Protein AF-A0A7K3W0P6-F1 (afdb_monomer)

Mean predicted aligned error: 13.26 Å

Foldseek 3Di:
DDDDDVVVVVVVVVQVVLLVVLVVVVQVCLQVVVLVCLCLAAPQFAWEAFDPQLPGIDTGSVRVSVSSNVVSVQFPGKGKDWDDKDWDDDPQKIWIWIWIWMWTQGPVRFIKIWTWIWTFIWGQDPSGIHTRYTYTATDDIGRDPPGPTHHDDDDPPPPCLALVNLVVQLQVCLQVLPLLSNLVQADQQAWEDAPPDGTQGGSVSSSVVSNVVSVQFPGKHKAFPDKDDDGQKIKTWTWIWTAGPNDIDTWTWIKIWGGDSVVSGTRYIYIHTDVVVRCVSCVVVVPDPPPDD

Secondary structure (DSSP, 8-state):
-----HHHHHHHHHHHHHHHHHHHHHHHHHHTT--GGGGGTEEEEEEEE--TTTT-EEESHHHHHHHHHHHHTTEEEEEEEEEEEEEEEETTEEEEEEEEEEEEEETTS-EEEEEEEEEEEEEEETTEEEEEEEEEEEEEEES-TT----B-PPPP---TTSHHHHHHHHHHHHHTT-HHHHHTTEEEEEEEEEETSPPEESHHHHHHHHHHHHTT-SEEEEEEEEEEEETTEEEEEEEEEEEETTEEEEEEEEEEEEE-TTT--EEEEEEEE-HHHHHHHTHHHHT-TTS--

Radius of gyration: 26.21 Å; Cα contacts (8 Å, |Δi|>4): 570; chains: 1; bounding box: 50×63×64 Å

Sequence (293 aa):
MDDVDPAAALAGLRDRAAIADVLAAFCERVDEYDIAGLDTVFTADCATDYGPGRGGPVSGLAAVQARIGRGQAEFRRTHHQLGQSRVRLDGDTAEAATYVTATHEHRDGARSRVHLRYLDRLRRTPAGWRIAARTVAATVVEGMPGTAWVWVPRGEPGPAGSVAAAVRRFLDAVESRDPDAVAACFTVDARYANVPHPPAVGPAAIRSVFARILSRCERVRWDVVSTAADGDRAWLERVDRFWIGGREYAIECNGVYTVDPASGLLAEVRDYVDLATWRERLGDVLDRPDAAP

Solvent-accessible surface area (backbone atoms only — not comparable to full-atom values): 15337 Å² total; per-residue (Å²): 131,82,89,67,56,66,67,61,52,50,52,55,50,51,50,51,50,52,47,51,50,36,57,50,49,46,35,53,28,58,48,72,66,38,49,75,64,44,65,74,28,34,33,70,79,12,36,40,28,37,25,66,76,59,76,29,72,39,64,29,39,70,52,42,36,53,54,50,46,61,58,53,67,58,37,71,44,51,45,60,46,78,58,68,66,51,76,47,80,56,90,60,33,33,42,36,44,30,35,35,44,38,38,35,35,32,73,89,68,51,56,31,41,34,36,32,33,43,41,32,35,32,37,58,48,101,90,42,57,21,37,38,30,36,36,48,32,34,75,47,80,43,71,59,86,90,63,50,58,33,58,57,87,69,81,73,81,58,56,78,45,32,32,69,36,32,51,49,54,36,53,53,18,53,43,70,53,37,30,66,56,36,21,69,36,37,34,79,80,11,38,39,24,60,46,91,50,80,60,32,62,16,30,71,43,41,20,56,53,42,44,65,60,36,73,62,38,85,43,44,46,70,48,74,76,46,79,49,75,58,85,46,29,37,39,35,38,30,42,42,32,37,25,43,93,92,40,83,46,74,44,65,33,41,36,40,39,33,34,37,74,88,80,18,26,30,41,34,39,40,33,46,41,61,64,65,61,48,50,62,75,40,43,85,68,73,72,55,88,88,75,80,132

InterPro domains:
  IPR032710 NTF2-like domain superfamily [SSF54427] (12-142)
  IPR032710 NTF2-like domain superfamily [SSF54427] (163-283)
  IPR037401 SnoaL-like domain [PF12680] (167-268)
  IPR037401 SnoaL-like domain [PF13577] (13-135)

Structure (mmCIF, N/CA/C/O backbone):
data_AF-A0A7K3W0P6-F1
#
_entry.id   AF-A0A7K3W0P6-F1
#
loop_
_atom_site.group_PDB
_atom_site.id
_atom_site.type_symbol
_atom_site.label_atom_id
_atom_site.label_alt_id
_atom_site.label_comp_id
_atom_site.label_asym_id
_atom_site.label_entity_id
_atom_site.label_seq_id
_atom_site.pdbx_PDB_ins_code
_atom_site.Cartn_x
_atom_site.Cartn_y
_atom_site.Cartn_z
_atom_site.occupancy
_atom_site.B_iso_or_equiv
_atom_site.auth_seq_id
_atom_site.auth_comp_id
_atom_site.auth_asym_id
_atom_site.auth_atom_id
_atom_site.pdbx_PDB_model_num
ATOM 1 N N . MET A 1 1 ? -10.004 -24.446 -7.144 1.00 45.03 1 MET 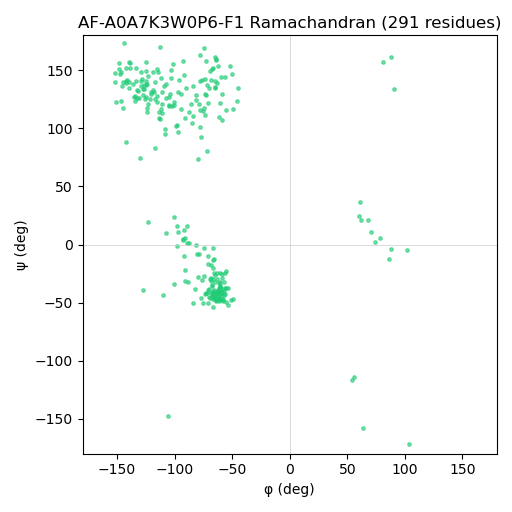A N 1
ATOM 2 C CA . MET A 1 1 ? -11.008 -23.617 -6.448 1.00 45.03 1 MET A CA 1
ATOM 3 C C . MET A 1 1 ? -11.018 -24.173 -5.046 1.00 45.03 1 MET A C 1
ATOM 5 O O . MET A 1 1 ? -11.463 -25.299 -4.884 1.00 45.03 1 MET A O 1
ATOM 9 N N . ASP A 1 2 ? -10.323 -23.502 -4.133 1.00 54.59 2 ASP A N 1
ATOM 10 C CA . ASP A 1 2 ? -9.958 -24.089 -2.844 1.00 54.59 2 ASP A CA 1
ATOM 11 C C . ASP A 1 2 ? -11.201 -24.389 -2.005 1.00 54.59 2 ASP A C 1
ATOM 13 O O . ASP A 1 2 ? -12.137 -23.588 -1.951 1.00 54.59 2 ASP A O 1
ATOM 17 N N . ASP A 1 3 ? -11.200 -25.573 -1.397 1.00 65.12 3 ASP A N 1
ATOM 18 C CA . ASP A 1 3 ? -12.252 -26.104 -0.536 1.00 65.12 3 ASP A CA 1
ATOM 19 C C . ASP A 1 3 ? -12.234 -25.350 0.803 1.00 65.12 3 ASP A C 1
ATOM 21 O O . ASP A 1 3 ? -11.592 -25.751 1.774 1.00 65.12 3 ASP A O 1
ATOM 25 N N . VAL A 1 4 ? -12.838 -24.160 0.824 1.00 77.00 4 VAL A N 1
ATOM 26 C CA . VAL A 1 4 ? -12.991 -23.368 2.048 1.00 77.00 4 VAL A CA 1
ATOM 27 C C . VAL A 1 4 ? -14.150 -23.951 2.848 1.00 77.00 4 VAL A C 1
ATOM 29 O O . VAL A 1 4 ? -15.284 -23.939 2.371 1.00 77.00 4 VAL A O 1
ATOM 32 N N . ASP A 1 5 ? -13.880 -24.390 4.082 1.00 89.50 5 ASP A N 1
ATOM 33 C CA . ASP A 1 5 ? -14.912 -24.822 5.031 1.00 89.50 5 ASP A CA 1
ATOM 34 C C . ASP A 1 5 ? -16.035 -23.761 5.128 1.00 89.50 5 ASP A C 1
ATOM 36 O O . ASP A 1 5 ? -15.782 -22.632 5.575 1.00 89.50 5 ASP A O 1
ATOM 40 N N . PRO A 1 6 ? -17.283 -24.092 4.738 1.00 91.94 6 PRO A N 1
ATOM 41 C CA . PRO A 1 6 ? -18.402 -23.156 4.763 1.00 91.94 6 PRO A CA 1
ATOM 42 C C . PRO A 1 6 ? -18.669 -22.548 6.144 1.00 91.94 6 PRO A C 1
ATOM 44 O O . PRO A 1 6 ? -19.101 -21.394 6.232 1.00 91.94 6 PRO A O 1
ATOM 47 N N . ALA A 1 7 ? -18.411 -23.289 7.227 1.00 90.94 7 ALA A N 1
ATOM 48 C CA . ALA A 1 7 ? -18.599 -22.786 8.584 1.00 90.94 7 ALA A CA 1
ATOM 49 C C . ALA A 1 7 ? -17.560 -21.706 8.918 1.00 90.94 7 ALA A C 1
ATOM 51 O O . ALA A 1 7 ? -17.925 -20.624 9.392 1.00 90.94 7 ALA A O 1
ATOM 52 N N . ALA A 1 8 ? -16.288 -21.957 8.597 1.00 89.44 8 ALA A N 1
ATOM 53 C CA . ALA A 1 8 ? -15.215 -20.976 8.723 1.00 89.44 8 ALA A CA 1
ATOM 54 C C . ALA A 1 8 ? -15.453 -19.741 7.834 1.00 89.44 8 ALA A C 1
ATOM 56 O O . ALA A 1 8 ? -15.265 -18.606 8.282 1.00 89.44 8 ALA A O 1
ATOM 57 N N . ALA A 1 9 ? -15.937 -19.933 6.602 1.00 91.19 9 ALA A N 1
ATOM 58 C CA . ALA A 1 9 ? -16.292 -18.835 5.703 1.00 91.19 9 ALA A CA 1
ATOM 59 C C . ALA A 1 9 ? -17.411 -17.956 6.286 1.00 91.19 9 ALA A C 1
ATOM 61 O O . ALA A 1 9 ? -17.287 -16.728 6.319 1.00 91.19 9 ALA A O 1
ATOM 62 N N . LEU A 1 10 ? -18.484 -18.569 6.798 1.00 95.19 10 LEU A N 1
ATOM 63 C CA . LEU A 1 10 ? -19.597 -17.849 7.416 1.00 95.19 10 LEU A CA 1
ATOM 64 C C . LEU A 1 10 ? -19.166 -17.102 8.684 1.00 95.19 10 LEU A C 1
ATOM 66 O O . LEU A 1 10 ? -19.562 -15.950 8.874 1.00 95.19 10 LEU A O 1
ATOM 70 N N . ALA A 1 11 ? -18.347 -17.724 9.536 1.00 94.25 11 ALA A N 1
ATOM 71 C CA . ALA A 1 11 ? -17.777 -17.068 10.712 1.00 94.25 11 ALA A CA 1
ATOM 72 C C . ALA A 1 11 ? -16.961 -15.830 10.306 1.00 94.25 11 ALA A C 1
ATOM 74 O O . ALA A 1 11 ? -17.205 -14.731 10.806 1.00 94.25 11 ALA A O 1
ATOM 75 N N . GLY A 1 12 ? -16.094 -15.971 9.299 1.00 95.75 12 GLY A N 1
ATOM 76 C CA . GLY A 1 12 ? -15.300 -14.865 8.774 1.00 95.75 12 GLY A CA 1
ATOM 77 C C . GLY A 1 12 ? -16.125 -13.736 8.141 1.00 95.75 12 GLY A C 1
ATOM 78 O O . GLY A 1 12 ? -15.693 -12.582 8.158 1.00 95.75 12 GLY A O 1
ATOM 79 N N . LEU A 1 13 ? -17.301 -14.020 7.573 1.00 97.06 13 LEU A N 1
ATOM 80 C CA . LEU A 1 13 ? -18.219 -12.983 7.083 1.00 97.06 13 LEU A CA 1
ATOM 81 C C . LEU A 1 13 ? -18.922 -12.256 8.235 1.00 97.06 13 LEU A C 1
ATOM 83 O O . LEU A 1 13 ? -18.996 -11.028 8.222 1.00 97.06 13 LEU A O 1
ATOM 87 N N . ARG A 1 14 ? -19.382 -12.995 9.253 1.00 97.88 14 ARG A N 1
ATOM 88 C CA . ARG A 1 14 ? -20.001 -12.422 10.460 1.00 97.88 14 ARG A CA 1
ATOM 89 C C . ARG A 1 14 ? -19.043 -11.499 11.201 1.00 97.88 14 ARG A C 1
ATOM 91 O O . ARG A 1 14 ? -19.443 -10.415 11.610 1.00 97.88 14 ARG A O 1
ATOM 98 N N . ASP A 1 15 ? -17.779 -11.889 11.322 1.00 98.25 15 ASP A N 1
ATOM 99 C CA . ASP A 1 15 ? -16.768 -11.061 11.977 1.00 98.25 15 ASP A CA 1
ATOM 100 C C . ASP A 1 15 ? -16.461 -9.786 11.202 1.00 98.25 15 ASP A C 1
ATOM 102 O O . ASP A 1 15 ? -16.351 -8.719 11.799 1.00 98.25 15 ASP A O 1
ATOM 106 N N . ARG A 1 16 ? -16.390 -9.858 9.868 1.00 98.19 16 ARG A N 1
ATOM 107 C CA . ARG A 1 16 ? -16.235 -8.656 9.039 1.00 98.19 16 ARG A CA 1
ATOM 108 C C . ARG A 1 16 ? -17.423 -7.706 9.177 1.00 98.19 16 ARG A C 1
ATOM 110 O O . ARG A 1 16 ? -17.196 -6.503 9.257 1.00 98.19 16 ARG A O 1
ATOM 117 N N . ALA A 1 17 ? -18.648 -8.230 9.242 1.00 98.25 17 ALA A N 1
ATOM 118 C CA . ALA A 1 17 ? -19.844 -7.424 9.485 1.00 98.25 17 ALA A CA 1
ATOM 119 C C . ALA A 1 17 ? -19.812 -6.772 10.879 1.00 98.25 17 ALA A C 1
ATOM 121 O O . ALA A 1 17 ? -19.944 -5.559 10.986 1.00 98.25 17 ALA A O 1
ATOM 122 N N . ALA A 1 18 ? -19.509 -7.541 11.928 1.00 98.50 18 ALA A N 1
ATOM 123 C CA . ALA A 1 18 ? -19.407 -7.015 13.288 1.00 98.50 18 ALA A CA 1
ATOM 124 C C . ALA A 1 18 ? -18.302 -5.951 13.434 1.00 98.50 18 ALA A C 1
ATOM 126 O O . ALA A 1 18 ? -18.470 -4.969 14.152 1.00 98.50 18 ALA A O 1
ATOM 127 N N . ILE A 1 19 ? -17.168 -6.117 12.745 1.00 98.69 19 ILE A N 1
ATOM 128 C CA . ILE A 1 19 ? -16.110 -5.100 12.697 1.00 98.69 19 ILE A CA 1
ATOM 129 C C . ILE A 1 19 ? -16.598 -3.847 11.961 1.00 98.69 19 ILE A C 1
ATOM 131 O O . ILE A 1 19 ? -16.331 -2.742 12.428 1.00 98.69 19 ILE A O 1
ATOM 135 N N . ALA A 1 20 ? -17.319 -3.991 10.845 1.00 98.31 20 ALA A N 1
ATOM 136 C CA . ALA A 1 20 ? -17.895 -2.850 10.134 1.00 98.31 20 ALA A CA 1
ATOM 137 C C . ALA A 1 20 ? -18.851 -2.046 11.033 1.00 98.31 20 ALA A C 1
ATOM 139 O O . ALA A 1 20 ? -18.754 -0.819 11.065 1.00 98.31 20 ALA A O 1
ATOM 140 N N . ASP A 1 21 ? -19.677 -2.725 11.832 1.00 98.44 21 ASP A N 1
ATOM 141 C CA . ASP A 1 21 ? -20.579 -2.084 12.794 1.00 98.44 21 ASP A CA 1
ATOM 142 C C . ASP A 1 21 ? -19.811 -1.319 13.884 1.00 98.44 21 ASP A C 1
ATOM 144 O O . ASP A 1 21 ? -20.164 -0.188 14.207 1.00 98.44 21 ASP A O 1
ATOM 148 N N . VAL A 1 22 ? -18.710 -1.873 14.412 1.00 98.62 22 VAL A N 1
ATOM 149 C CA . VAL A 1 22 ? -17.841 -1.173 15.385 1.00 98.62 22 VAL A CA 1
ATOM 150 C C . VAL A 1 22 ? -17.244 0.104 14.787 1.00 98.62 22 VAL A C 1
ATOM 152 O O . VAL A 1 22 ? -17.173 1.136 15.457 1.00 98.62 22 VAL A O 1
ATOM 155 N N . LEU A 1 23 ? -16.805 0.048 13.527 1.00 98.50 23 LEU A N 1
ATOM 156 C CA . LEU A 1 23 ? -16.243 1.206 12.832 1.00 98.50 23 LEU A CA 1
ATOM 157 C C . LEU A 1 23 ? -17.307 2.279 12.577 1.00 98.50 23 LEU A C 1
ATOM 159 O O . LEU A 1 23 ? -17.022 3.460 12.768 1.00 98.50 23 LEU A O 1
ATOM 163 N N . ALA A 1 24 ? -18.516 1.877 12.177 1.00 98.31 24 ALA A N 1
ATOM 164 C CA . ALA A 1 24 ? -19.641 2.786 11.979 1.00 98.31 24 ALA A CA 1
ATOM 165 C C . ALA A 1 24 ? -20.077 3.436 13.303 1.00 98.31 24 ALA A C 1
ATOM 167 O O . ALA A 1 24 ? -20.202 4.659 13.368 1.00 98.31 24 ALA A O 1
ATOM 168 N N . ALA A 1 25 ? -20.192 2.644 14.373 1.00 98.44 25 ALA A N 1
ATOM 169 C CA . ALA A 1 25 ? -20.544 3.123 15.707 1.00 98.44 25 ALA A CA 1
ATOM 170 C C . ALA A 1 25 ? -19.526 4.139 16.244 1.00 98.44 25 ALA A C 1
ATOM 172 O O . ALA A 1 25 ? -19.911 5.111 16.883 1.00 98.44 25 ALA A O 1
ATOM 173 N N . PHE A 1 26 ? -18.226 3.979 15.962 1.00 98.56 26 PHE A N 1
ATOM 174 C CA . PHE A 1 26 ? -17.243 5.016 16.298 1.00 98.56 26 PHE A CA 1
ATOM 175 C C . PHE A 1 26 ? -17.618 6.377 15.693 1.00 98.56 26 PHE A C 1
ATOM 177 O O . PHE A 1 26 ? -17.593 7.386 16.396 1.00 98.56 26 PHE A O 1
ATOM 184 N N . CYS A 1 27 ? -17.932 6.404 14.395 1.00 98.19 27 CYS A N 1
ATOM 185 C CA . CYS A 1 27 ? -18.261 7.632 13.675 1.00 98.19 27 CYS A CA 1
ATOM 186 C C . CYS A 1 27 ? -19.540 8.267 14.214 1.00 98.19 27 CYS A C 1
ATOM 188 O O . CYS A 1 27 ? -19.519 9.448 14.540 1.00 98.19 27 CYS A O 1
ATOM 190 N N . GLU A 1 28 ? -20.597 7.472 14.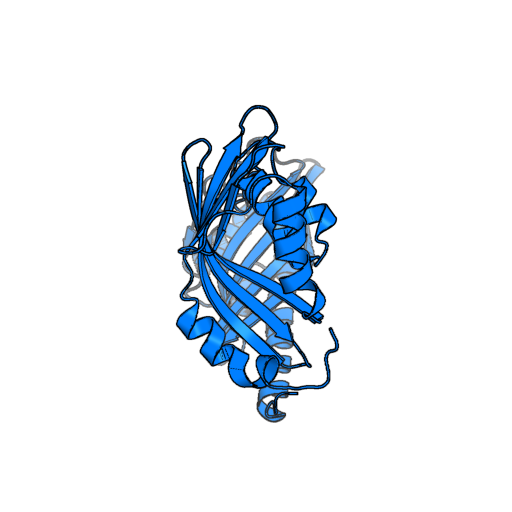390 1.00 98.25 28 GLU A N 1
ATOM 191 C CA . GLU A 1 28 ? -21.867 7.909 14.982 1.00 98.25 28 GLU A CA 1
ATOM 192 C C . GLU A 1 28 ? -21.649 8.562 16.353 1.00 98.25 28 GLU A C 1
ATOM 194 O O . GLU A 1 28 ? -22.020 9.714 16.563 1.00 98.25 28 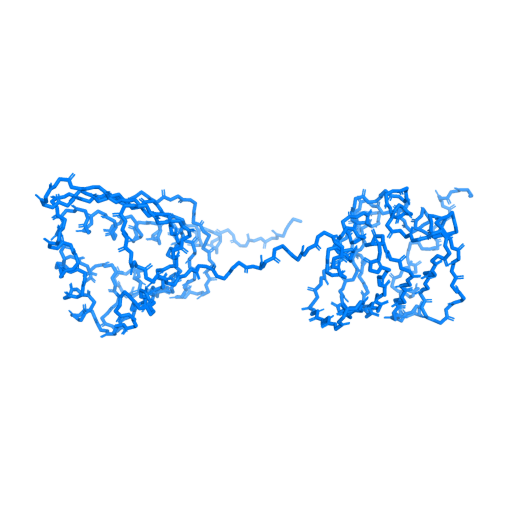GLU A O 1
ATOM 199 N N . ARG A 1 29 ? -20.944 7.880 17.265 1.00 98.31 29 ARG A N 1
ATOM 200 C CA . ARG A 1 29 ? -20.713 8.373 18.633 1.00 98.31 29 ARG A CA 1
ATOM 201 C C . ARG A 1 29 ? -19.904 9.658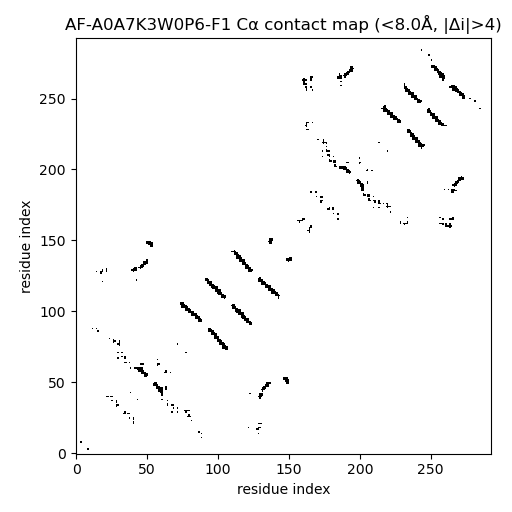 18.668 1.00 98.31 29 ARG A C 1
ATOM 203 O O . ARG A 1 29 ? -20.210 10.566 19.437 1.00 98.31 29 ARG A O 1
ATOM 210 N N . VAL A 1 30 ? -18.867 9.754 17.838 1.00 97.75 30 VAL A N 1
ATOM 211 C CA . VAL A 1 30 ? -18.088 10.988 17.721 1.00 97.75 30 VAL A CA 1
ATOM 212 C C . VAL A 1 30 ? -18.966 12.104 17.158 1.00 97.75 30 VAL A C 1
ATOM 214 O O . VAL A 1 30 ? -18.997 13.184 17.748 1.00 97.75 30 VAL A O 1
ATOM 217 N N . ASP A 1 31 ? -19.718 11.848 16.088 1.00 97.94 31 ASP A N 1
ATOM 218 C CA . ASP A 1 31 ? -20.546 12.855 15.419 1.00 97.94 31 ASP A CA 1
ATOM 219 C C . ASP A 1 31 ? -21.695 13.381 16.291 1.00 97.94 31 ASP A C 1
ATOM 221 O O . ASP A 1 31 ? -22.025 14.568 16.233 1.00 97.94 31 ASP A O 1
ATOM 225 N N . GLU A 1 32 ? -22.235 12.534 17.166 1.00 97.31 32 GLU A N 1
ATOM 226 C CA . GLU A 1 32 ? -23.270 12.875 18.148 1.00 97.31 32 GLU A CA 1
ATOM 227 C C . GLU A 1 32 ? -22.714 13.403 19.480 1.00 97.31 32 GLU A C 1
ATOM 229 O O . GLU A 1 32 ? -23.478 13.748 20.380 1.00 97.31 32 GLU A O 1
ATOM 234 N N . TYR A 1 33 ? -21.386 13.517 19.608 1.00 96.56 33 TYR A N 1
ATOM 235 C CA . TYR A 1 33 ? -20.690 13.941 20.829 1.00 96.56 33 TYR A CA 1
ATOM 236 C C . TYR A 1 33 ? -20.923 13.003 22.031 1.00 96.56 33 TYR A C 1
ATOM 238 O O . TYR A 1 33 ? -20.665 13.381 23.178 1.00 96.56 33 TYR A O 1
ATOM 246 N N . ASP A 1 34 ? -21.321 11.753 21.781 1.00 98.00 34 ASP A N 1
ATOM 247 C CA . ASP A 1 34 ? -21.397 10.695 22.788 1.00 98.00 34 ASP A CA 1
ATOM 248 C C . ASP A 1 34 ? -20.008 10.096 23.053 1.00 98.00 34 ASP A C 1
ATOM 250 O O . ASP A 1 34 ? -19.649 8.988 22.647 1.00 98.00 34 ASP A O 1
ATOM 254 N N . ILE A 1 35 ? -19.188 10.870 23.760 1.00 98.00 35 ILE A N 1
ATOM 255 C CA . ILE A 1 35 ? -17.831 10.455 24.126 1.00 98.00 35 ILE A CA 1
ATOM 256 C C . ILE A 1 35 ? -17.856 9.309 25.146 1.00 98.00 35 ILE A C 1
ATOM 258 O O . ILE A 1 35 ? -16.962 8.459 25.137 1.00 98.00 35 ILE A O 1
ATOM 262 N N . ALA A 1 36 ? -18.872 9.263 26.012 1.00 97.75 36 ALA A N 1
ATOM 263 C CA . ALA A 1 36 ? -19.017 8.216 27.018 1.00 97.75 36 ALA A CA 1
ATOM 264 C C . ALA A 1 36 ? -19.253 6.848 26.362 1.00 97.75 36 ALA A C 1
ATOM 266 O O . ALA A 1 36 ? -18.592 5.883 26.738 1.00 97.75 36 ALA A O 1
ATOM 267 N N . GLY A 1 37 ? -20.079 6.793 25.313 1.00 97.56 37 GLY A N 1
ATOM 268 C CA . GLY A 1 37 ? -20.384 5.570 24.572 1.00 97.56 37 GLY A CA 1
ATOM 269 C C . GLY A 1 37 ? -19.216 4.968 23.782 1.00 97.56 37 GLY A C 1
ATOM 270 O O . GLY A 1 37 ? -19.371 3.899 23.186 1.00 97.56 37 GLY A O 1
ATOM 271 N N . LEU A 1 38 ? -18.038 5.601 23.760 1.00 98.12 38 LEU A N 1
ATOM 272 C CA . LEU A 1 38 ? -16.833 5.030 23.143 1.00 98.12 38 LEU A CA 1
ATOM 273 C C . LEU A 1 38 ? -16.295 3.786 23.877 1.00 98.12 38 LEU A C 1
ATOM 275 O O . LEU A 1 38 ? -15.491 3.051 23.301 1.00 98.12 38 LEU A O 1
ATOM 279 N N . ASP A 1 39 ? -16.756 3.501 25.096 1.00 97.75 39 ASP A N 1
ATOM 280 C CA . ASP A 1 39 ? -16.473 2.249 25.817 1.00 97.75 39 ASP A CA 1
ATOM 281 C C . ASP A 1 39 ? -17.044 0.999 25.113 1.00 97.75 39 ASP A C 1
ATOM 283 O O . ASP A 1 39 ? -16.510 -0.105 25.231 1.00 97.75 39 ASP A O 1
ATOM 287 N N . THR A 1 40 ? -18.088 1.176 24.299 1.00 97.38 40 THR A N 1
ATOM 288 C CA . THR A 1 40 ? -18.655 0.126 23.440 1.00 97.38 40 THR A CA 1
ATOM 289 C C . THR A 1 40 ? -17.878 -0.086 22.140 1.00 97.38 40 THR A C 1
ATOM 291 O O . THR A 1 40 ? -18.139 -1.050 21.424 1.00 97.38 40 THR A O 1
ATOM 294 N N . VAL A 1 41 ? -16.910 0.782 21.834 1.00 98.50 41 VAL A N 1
ATOM 295 C CA . VAL A 1 41 ? -16.140 0.772 20.582 1.00 98.50 41 VAL A CA 1
ATOM 296 C C . VAL A 1 41 ? -14.697 0.349 20.829 1.00 98.50 41 VAL A C 1
ATOM 298 O O . VAL A 1 41 ? -14.151 -0.464 20.082 1.00 98.50 41 VAL A O 1
ATOM 301 N N . PHE A 1 42 ? -14.073 0.866 21.884 1.00 98.75 42 PHE A N 1
ATOM 302 C CA . PHE A 1 42 ? -12.682 0.587 22.225 1.00 98.75 42 PHE A CA 1
ATOM 303 C C . PHE A 1 42 ? -12.555 -0.444 23.347 1.00 98.75 42 PHE A C 1
ATOM 305 O O . PHE A 1 42 ? -13.446 -0.609 24.175 1.00 98.75 42 PHE A O 1
ATOM 312 N N . THR A 1 43 ? -11.419 -1.139 23.405 1.00 98.75 43 THR A N 1
ATOM 313 C CA . THR A 1 43 ? -11.061 -1.908 24.602 1.00 98.75 43 THR A CA 1
ATOM 314 C C . THR A 1 43 ? -10.636 -0.975 25.743 1.00 98.75 43 THR A C 1
ATOM 316 O O . THR A 1 43 ? -10.214 0.156 25.513 1.00 98.75 43 THR A O 1
ATOM 319 N N . ALA A 1 44 ? -10.707 -1.444 26.993 1.00 98.19 44 ALA A N 1
ATOM 320 C CA . ALA A 1 44 ? -10.274 -0.652 28.151 1.00 98.19 44 ALA A CA 1
ATOM 321 C C . ALA A 1 44 ? -8.780 -0.264 28.083 1.00 98.19 44 ALA A C 1
ATOM 323 O O . ALA A 1 44 ? -8.395 0.838 28.478 1.00 98.19 44 ALA A O 1
ATOM 324 N N . ASP A 1 45 ? -7.959 -1.165 27.537 1.00 98.19 45 ASP A N 1
ATOM 325 C CA . ASP A 1 45 ? -6.514 -1.054 27.314 1.00 98.19 45 ASP A CA 1
ATOM 326 C C . ASP A 1 45 ? -6.148 -0.437 25.951 1.00 98.19 45 ASP A C 1
ATOM 328 O O . ASP A 1 45 ? -5.011 -0.582 25.501 1.00 98.19 45 ASP A O 1
ATOM 332 N N . CYS A 1 46 ? -7.090 0.222 25.268 1.00 98.50 46 CYS A N 1
ATOM 333 C CA . CYS A 1 46 ? -6.866 0.680 23.902 1.00 98.50 46 CYS A CA 1
ATOM 334 C C . CYS A 1 46 ? -5.757 1.734 23.785 1.00 98.50 46 CYS A C 1
ATOM 336 O O . CYS A 1 46 ? -5.446 2.455 24.734 1.00 98.50 46 CYS A O 1
ATOM 338 N N . ALA A 1 47 ? -5.198 1.875 22.584 1.00 96.88 47 ALA A N 1
ATOM 339 C CA . ALA A 1 47 ? -4.280 2.958 22.255 1.00 96.88 47 ALA A CA 1
ATOM 340 C C . ALA A 1 47 ? -4.686 3.673 20.963 1.00 96.88 47 ALA A C 1
ATOM 342 O O . ALA A 1 47 ? -5.073 3.044 19.981 1.00 96.88 47 ALA A O 1
ATOM 343 N N . THR A 1 48 ? -4.558 4.993 20.925 1.00 96.00 48 THR A N 1
ATOM 344 C CA . THR A 1 48 ? -4.768 5.786 19.709 1.00 96.00 48 THR A CA 1
ATOM 345 C C . THR A 1 48 ? -3.548 6.633 19.411 1.00 96.00 48 THR A C 1
ATOM 347 O O . THR A 1 48 ? -3.027 7.262 20.324 1.00 96.00 48 THR A O 1
ATOM 350 N N . ASP A 1 49 ? -3.139 6.711 18.151 1.00 91.25 49 ASP A N 1
ATOM 351 C CA . ASP A 1 49 ? -2.063 7.585 17.697 1.00 91.25 49 ASP A CA 1
ATOM 352 C C . ASP A 1 49 ? -2.555 8.507 16.579 1.00 91.25 49 ASP A C 1
ATOM 354 O O . ASP A 1 49 ? -2.971 8.059 15.508 1.00 91.25 49 ASP A O 1
ATOM 358 N N . TYR A 1 50 ? -2.514 9.810 16.848 1.00 84.81 50 TYR A N 1
ATOM 359 C CA . TYR A 1 50 ? -2.853 10.857 15.884 1.00 84.81 50 TYR A CA 1
ATOM 360 C C . TYR A 1 50 ? -1.609 11.458 15.222 1.00 84.81 50 TYR A C 1
ATOM 362 O O . TYR A 1 50 ? -1.743 12.332 14.372 1.00 84.81 50 TYR A O 1
ATOM 370 N N . GLY A 1 51 ? -0.413 11.007 15.601 1.00 74.38 51 GLY A N 1
ATOM 371 C CA . GLY A 1 51 ? 0.863 11.444 15.062 1.00 74.38 51 GLY A CA 1
ATOM 372 C C . GLY A 1 51 ? 1.491 12.666 15.751 1.00 74.38 51 GLY A C 1
ATOM 373 O O . GLY A 1 51 ? 0.788 13.428 16.434 1.00 74.38 51 GLY A O 1
ATOM 374 N N . PRO A 1 52 ? 2.816 12.893 15.580 1.00 63.38 52 PRO A N 1
ATOM 375 C CA . PRO A 1 52 ? 3.476 14.161 15.892 1.00 63.38 52 PRO A CA 1
ATOM 376 C C . PRO A 1 52 ? 2.670 15.349 15.367 1.00 63.38 52 PRO A C 1
ATOM 378 O O . PRO A 1 52 ? 2.185 15.305 14.245 1.00 63.38 52 PRO A O 1
ATOM 381 N N . GLY A 1 53 ? 2.508 16.384 16.198 1.00 66.62 53 GLY A N 1
ATOM 382 C CA . GLY A 1 53 ? 1.750 17.603 15.875 1.00 66.62 53 GLY A CA 1
ATOM 383 C C . GLY A 1 53 ? 0.239 17.538 16.144 1.00 66.62 53 GLY A C 1
ATOM 384 O O . GLY A 1 53 ? -0.409 18.581 16.199 1.00 66.62 53 GLY A O 1
ATOM 385 N N . ARG A 1 54 ? -0.330 16.350 16.405 1.00 75.19 54 ARG A N 1
ATOM 386 C CA . ARG A 1 54 ? -1.752 16.171 16.783 1.00 75.19 54 ARG A CA 1
ATOM 387 C C . ARG A 1 54 ? -1.956 15.456 18.120 1.00 75.19 54 ARG A C 1
ATOM 389 O O . ARG A 1 54 ? -3.054 14.988 18.419 1.00 75.19 54 ARG A O 1
ATOM 396 N N . GLY A 1 55 ? -0.924 15.436 18.958 1.00 74.25 55 GLY A N 1
ATOM 397 C CA . GLY A 1 55 ? -0.966 14.904 20.323 1.00 74.25 55 GLY A CA 1
ATOM 398 C C . GLY A 1 55 ? -0.350 13.515 20.493 1.00 74.25 55 GLY A C 1
ATOM 399 O O . GLY A 1 55 ? -0.231 13.083 21.632 1.00 74.25 55 GLY A O 1
ATOM 400 N N . GLY A 1 56 ? 0.084 12.861 19.405 1.00 81.81 56 GLY A N 1
ATOM 401 C CA . GLY A 1 56 ? 0.814 11.590 19.459 1.00 81.81 56 GLY A CA 1
ATOM 402 C C . GLY A 1 56 ? 0.011 10.416 20.043 1.00 81.81 56 GLY A C 1
ATOM 403 O O . GLY A 1 56 ? -1.227 10.453 20.019 1.00 81.81 56 GLY A O 1
ATOM 404 N N . PRO A 1 57 ? 0.703 9.372 20.541 1.00 88.25 57 PRO A N 1
ATOM 405 C CA . PRO A 1 57 ? 0.071 8.197 21.125 1.00 88.25 57 PRO A CA 1
ATOM 406 C C . PRO A 1 57 ? -0.553 8.492 22.497 1.00 88.25 57 PRO A C 1
ATOM 408 O O . PRO A 1 57 ? 0.046 9.138 23.356 1.00 88.25 57 PRO A O 1
ATOM 411 N N . VAL A 1 58 ? -1.756 7.965 22.712 1.00 94.69 58 VAL A N 1
ATOM 412 C CA . VAL A 1 58 ? -2.534 8.023 23.957 1.00 94.69 58 VAL A CA 1
ATOM 413 C C . VAL A 1 58 ? -3.035 6.618 24.268 1.00 94.69 58 VAL A C 1
ATOM 415 O O . VAL A 1 58 ? -3.596 5.974 23.384 1.00 94.69 58 VAL A O 1
ATOM 418 N N . SER A 1 59 ? -2.875 6.163 25.511 1.00 97.44 59 SER A N 1
ATOM 419 C CA . SER A 1 59 ? -3.258 4.810 25.936 1.00 97.44 59 SER A CA 1
ATOM 420 C C . SER A 1 59 ? -4.243 4.831 27.102 1.00 97.44 59 SER A C 1
ATOM 422 O O . SER A 1 59 ? -4.138 5.666 28.000 1.00 97.44 59 SER A O 1
ATOM 424 N N . GLY A 1 60 ? -5.163 3.870 27.100 1.00 98.25 60 GLY A N 1
ATOM 425 C CA . GLY A 1 60 ? -6.245 3.713 28.063 1.00 98.25 60 GLY A CA 1
ATOM 426 C C . GLY A 1 60 ? -7.516 4.445 27.634 1.00 98.25 60 GLY A C 1
ATOM 427 O O . GLY A 1 60 ? -7.481 5.622 27.266 1.00 98.25 60 GLY A O 1
ATOM 428 N N . LEU A 1 61 ? -8.657 3.759 27.744 1.00 98.50 61 LEU A N 1
ATOM 429 C CA . LEU A 1 61 ? -9.962 4.253 27.295 1.00 98.50 61 LEU A CA 1
ATOM 430 C C . LEU A 1 61 ? -10.296 5.653 27.832 1.00 98.50 61 LEU A C 1
ATOM 432 O O . LEU A 1 61 ? -10.658 6.533 27.056 1.00 98.50 61 LEU A O 1
ATOM 436 N N . ALA A 1 62 ? -10.109 5.891 29.132 1.00 98.38 62 ALA A N 1
ATOM 437 C CA . ALA A 1 62 ? -10.403 7.189 29.743 1.00 98.38 62 ALA A CA 1
ATOM 438 C C . ALA A 1 62 ? -9.552 8.327 29.147 1.00 98.38 62 ALA A C 1
ATOM 440 O O . ALA A 1 62 ? -10.046 9.432 28.911 1.00 98.38 62 ALA A O 1
ATOM 441 N N . ALA A 1 63 ? -8.274 8.065 28.853 1.00 97.88 63 ALA A N 1
ATOM 442 C CA . ALA A 1 63 ? -7.389 9.051 28.241 1.00 97.88 63 ALA A CA 1
ATOM 443 C C . ALA A 1 63 ? -7.763 9.306 26.772 1.00 97.88 63 ALA A C 1
ATOM 445 O O . ALA A 1 63 ? -7.755 10.457 26.325 1.00 97.88 63 ALA A O 1
ATOM 446 N N . VAL A 1 64 ? -8.144 8.252 26.043 1.00 98.00 64 VAL A N 1
ATOM 447 C CA . VAL A 1 64 ? -8.644 8.332 24.662 1.00 98.00 64 VAL A CA 1
ATOM 448 C C . VAL A 1 64 ? -9.944 9.139 24.598 1.00 98.00 64 VAL A C 1
ATOM 450 O O . VAL A 1 64 ? -10.030 10.085 23.814 1.00 98.00 64 VAL A O 1
ATOM 453 N N . GLN A 1 65 ? -10.914 8.857 25.470 1.00 98.38 65 GLN A N 1
ATOM 454 C CA . GLN A 1 65 ? -12.156 9.627 25.597 1.00 98.38 65 GLN A CA 1
ATOM 455 C C . GLN A 1 65 ? -11.872 11.099 25.901 1.00 98.38 65 GLN A C 1
ATOM 457 O O . GLN A 1 65 ? -12.365 11.981 25.200 1.00 98.38 65 GLN A O 1
ATOM 462 N N . ALA A 1 66 ? -11.010 11.387 26.880 1.00 97.38 66 ALA A N 1
ATOM 463 C CA . ALA A 1 66 ? -10.640 12.759 27.211 1.00 97.38 66 ALA A CA 1
ATOM 464 C C . ALA A 1 66 ? -9.970 13.480 26.026 1.00 97.38 66 ALA A C 1
ATOM 466 O O . ALA A 1 66 ? -10.222 14.662 25.787 1.00 97.38 66 ALA A O 1
ATOM 467 N N . ARG A 1 67 ? -9.119 12.784 25.260 1.00 94.81 67 ARG A N 1
ATOM 468 C CA . ARG A 1 67 ? -8.458 13.334 24.069 1.00 94.81 67 ARG A CA 1
ATOM 469 C C . ARG A 1 67 ? -9.452 13.657 22.954 1.00 94.81 67 ARG A C 1
ATOM 471 O O . ARG A 1 67 ? -9.330 14.734 22.363 1.00 94.81 67 ARG A O 1
ATOM 478 N N . ILE A 1 68 ? -10.377 12.741 22.661 1.00 95.75 68 ILE A N 1
ATOM 479 C CA . ILE A 1 68 ? -11.409 12.920 21.631 1.00 95.75 68 ILE A CA 1
ATOM 480 C C . ILE A 1 68 ? -12.367 14.030 22.057 1.00 95.75 68 ILE A C 1
ATOM 482 O O . ILE A 1 68 ? -12.589 14.951 21.281 1.00 95.75 68 ILE A O 1
ATOM 486 N N . GLY A 1 69 ? -12.842 14.017 23.306 1.00 96.50 69 GLY A N 1
ATOM 487 C CA . GLY A 1 69 ? -13.735 15.046 23.839 1.00 96.50 69 GLY A CA 1
ATOM 488 C C . GLY A 1 69 ? -13.144 16.454 23.757 1.00 96.50 69 GLY A C 1
ATOM 489 O O . GLY A 1 69 ? -13.822 17.372 23.304 1.00 96.50 69 GLY A O 1
ATOM 490 N N . ARG A 1 70 ? -11.854 16.627 24.097 1.00 93.69 70 ARG A N 1
ATOM 491 C CA . ARG A 1 70 ? -11.161 17.917 23.915 1.00 93.69 70 ARG A CA 1
ATOM 492 C C . ARG A 1 70 ? -11.146 18.376 22.456 1.00 93.69 70 ARG A C 1
ATOM 494 O O . ARG A 1 70 ? -11.396 19.545 22.208 1.00 93.69 70 ARG A O 1
ATOM 501 N N . GLY A 1 71 ? -10.870 17.472 21.513 1.00 90.44 71 GLY A N 1
ATOM 502 C CA . GLY A 1 71 ? -10.867 17.807 20.085 1.00 90.44 71 GLY A CA 1
ATOM 503 C C . GLY A 1 71 ? -12.265 18.135 19.557 1.00 90.44 71 GLY A C 1
ATOM 504 O O . GLY A 1 71 ? -12.452 19.146 18.894 1.00 90.44 71 GLY A O 1
ATOM 505 N N . GLN A 1 72 ? -13.264 17.326 19.913 1.00 93.62 72 GLN A N 1
ATOM 506 C CA . GLN A 1 72 ? -14.655 17.531 19.503 1.00 93.62 72 GLN A CA 1
ATOM 507 C C . GLN A 1 72 ? -15.223 18.860 20.004 1.00 93.62 72 GLN A C 1
ATOM 509 O O . GLN A 1 72 ? -16.007 19.496 19.300 1.00 93.62 72 GLN A O 1
ATOM 514 N N . ALA A 1 73 ? -14.798 19.325 21.184 1.00 93.69 73 ALA A N 1
ATOM 515 C CA . ALA A 1 73 ? -15.250 20.591 21.756 1.00 93.69 73 ALA A CA 1
ATOM 516 C C . ALA A 1 73 ? -14.959 21.821 20.869 1.00 93.69 73 ALA A C 1
ATOM 518 O O . ALA A 1 73 ? -15.699 22.809 20.960 1.00 93.69 73 ALA A O 1
ATOM 519 N N . GLU A 1 74 ? -13.939 21.758 20.005 1.00 91.06 74 GLU A N 1
ATOM 520 C CA . GLU A 1 74 ? -13.580 22.814 19.042 1.00 91.06 74 GLU A CA 1
ATOM 521 C C . GLU A 1 74 ? -14.627 22.965 17.929 1.00 91.06 74 GLU A C 1
ATOM 523 O O . GLU A 1 74 ? -14.857 24.062 17.410 1.00 91.06 74 GLU A O 1
ATOM 528 N N . PHE A 1 75 ? -15.313 21.875 17.589 1.00 94.62 75 PHE A N 1
ATOM 529 C CA . PHE A 1 75 ? -16.267 21.849 16.494 1.00 94.62 75 PHE A CA 1
ATOM 530 C C . PHE A 1 75 ? -17.680 22.171 16.989 1.00 94.62 75 PHE A C 1
ATOM 532 O O . PHE A 1 75 ? -18.085 21.848 18.109 1.00 94.62 75 PHE A O 1
ATOM 539 N N . ARG A 1 76 ? -18.446 22.840 16.130 1.00 96.19 76 ARG A N 1
ATOM 540 C CA . ARG A 1 76 ? -19.895 22.993 16.249 1.00 96.19 76 ARG A CA 1
ATOM 541 C C . ARG A 1 76 ? -20.619 21.767 15.697 1.00 96.19 76 ARG A C 1
ATOM 543 O O . ARG A 1 76 ? -21.664 21.402 16.225 1.00 96.19 76 ARG A O 1
ATOM 550 N N . ARG A 1 77 ? -20.104 21.197 14.603 1.00 95.62 77 ARG A N 1
ATOM 551 C CA . ARG A 1 77 ? -20.616 19.990 13.943 1.00 95.62 77 ARG A CA 1
ATOM 552 C C . ARG A 1 77 ? -19.454 19.215 13.356 1.00 95.62 77 ARG A C 1
ATOM 554 O O . ARG A 1 77 ? -18.484 19.809 12.889 1.00 95.62 77 ARG A O 1
ATOM 561 N N . THR A 1 78 ? -19.598 17.906 13.311 1.00 96.88 78 THR A N 1
ATOM 562 C CA . THR A 1 78 ? -18.660 17.021 12.635 1.00 96.88 78 THR A CA 1
ATOM 563 C C . THR A 1 78 ? -19.431 15.936 11.893 1.00 96.88 78 THR A C 1
ATOM 565 O O . THR A 1 78 ? -20.602 15.691 12.183 1.00 96.88 78 THR A O 1
ATOM 568 N N . HIS A 1 79 ? -18.800 15.380 10.872 1.00 97.75 79 HIS A N 1
ATOM 569 C CA . HIS A 1 79 ? -19.322 14.270 10.104 1.00 97.75 79 HIS A CA 1
ATOM 570 C C . HIS A 1 79 ? -18.171 13.388 9.638 1.00 97.75 79 HIS A C 1
ATOM 572 O O . HIS A 1 79 ? -17.278 13.862 8.925 1.00 97.75 79 HIS A O 1
ATOM 578 N N . HI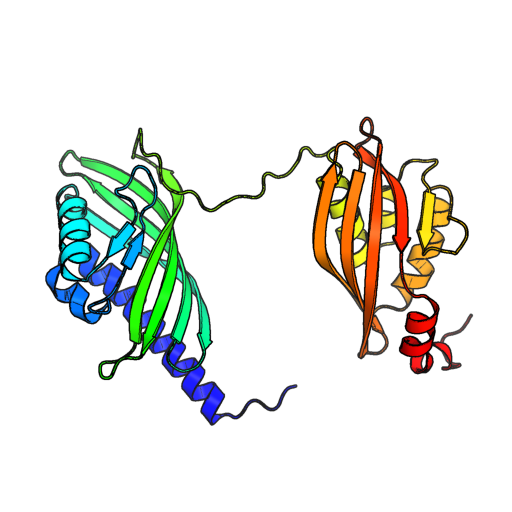S A 1 80 ? -18.219 12.108 9.983 1.00 98.31 80 HIS A N 1
ATOM 579 C CA . HIS A 1 80 ? -17.262 11.104 9.548 1.00 98.31 80 HIS A CA 1
ATOM 580 C C . HIS A 1 80 ? -17.922 10.111 8.590 1.00 98.31 80 HIS A C 1
ATOM 582 O O . HIS A 1 80 ? -18.754 9.296 8.977 1.00 98.31 80 HIS A O 1
ATOM 588 N N . GLN A 1 81 ? -17.489 10.129 7.330 1.00 98.38 81 GLN A N 1
ATOM 589 C CA . GLN A 1 81 ? -17.936 9.182 6.316 1.00 98.38 81 GLN A CA 1
ATOM 590 C C . GLN A 1 81 ? -16.875 8.105 6.083 1.00 98.38 81 GLN A C 1
ATOM 592 O O . GLN A 1 81 ? -15.760 8.405 5.641 1.00 98.38 81 GLN A O 1
ATOM 597 N N . LEU A 1 82 ? -17.240 6.846 6.328 1.00 98.25 82 LEU A N 1
ATOM 598 C CA . LEU A 1 82 ? -16.407 5.689 6.007 1.00 98.25 82 LEU A CA 1
ATOM 599 C C . LEU A 1 82 ? -16.482 5.351 4.510 1.00 98.25 82 LEU A C 1
ATOM 601 O O . LEU A 1 82 ? -17.535 5.427 3.879 1.00 98.25 82 LEU A O 1
ATOM 605 N N . GLY A 1 83 ? -15.338 4.984 3.945 1.00 97.25 83 GLY A N 1
ATOM 606 C CA . GLY A 1 83 ? -15.190 4.433 2.604 1.00 97.25 83 GLY A CA 1
ATOM 607 C C . GLY A 1 83 ? -14.916 2.930 2.643 1.00 97.25 83 GLY A C 1
ATOM 608 O O . GLY A 1 83 ? -15.379 2.217 3.526 1.00 97.25 83 GLY A O 1
ATOM 609 N N . GLN A 1 84 ? -14.134 2.443 1.678 1.00 96.56 84 GLN A N 1
ATOM 610 C CA . GLN A 1 84 ? -13.757 1.030 1.615 1.00 96.56 84 GLN A CA 1
ATOM 611 C C . GLN A 1 84 ? -12.921 0.617 2.838 1.00 96.56 84 GLN A C 1
ATOM 613 O O . GLN A 1 84 ? -11.999 1.334 3.242 1.00 96.56 84 GLN A O 1
ATOM 618 N N . SER A 1 85 ? -13.205 -0.572 3.372 1.00 96.06 85 SER A N 1
ATOM 619 C CA . SER A 1 85 ? -12.452 -1.199 4.462 1.00 96.06 85 SER A CA 1
ATOM 620 C C . SER A 1 85 ? -11.832 -2.507 3.993 1.00 96.06 85 SER A C 1
ATOM 622 O O . SER A 1 85 ? -12.516 -3.366 3.438 1.00 96.06 85 SER A O 1
ATOM 624 N N . ARG A 1 86 ? -10.538 -2.702 4.264 1.00 96.69 86 ARG A N 1
ATOM 625 C CA . ARG A 1 86 ? -9.885 -4.008 4.118 1.00 96.69 86 ARG A CA 1
ATOM 626 C C . ARG A 1 86 ? -9.662 -4.617 5.492 1.00 96.69 86 ARG A C 1
ATOM 628 O O . ARG A 1 86 ? -8.910 -4.045 6.273 1.00 96.69 86 ARG A O 1
ATOM 635 N N . VAL A 1 87 ? -10.254 -5.786 5.741 1.00 97.69 87 VAL A N 1
ATOM 636 C CA . VAL A 1 87 ? -10.163 -6.505 7.021 1.00 97.69 87 VAL A CA 1
ATOM 637 C C . VAL A 1 87 ? -9.436 -7.837 6.845 1.00 97.69 87 VAL A C 1
ATOM 639 O O . VAL A 1 87 ? -9.810 -8.653 5.995 1.00 97.69 87 VAL A O 1
ATOM 642 N N . ARG A 1 88 ? -8.412 -8.059 7.671 1.00 96.88 88 ARG A N 1
ATOM 643 C CA . ARG A 1 88 ? -7.703 -9.333 7.835 1.00 96.88 88 ARG A CA 1
ATOM 644 C C . ARG A 1 88 ? -8.035 -9.889 9.213 1.00 96.88 88 ARG A C 1
ATOM 646 O O . ARG A 1 88 ? -7.802 -9.205 10.202 1.00 96.88 88 ARG A O 1
ATOM 653 N N . LEU A 1 89 ? -8.607 -11.086 9.252 1.00 95.88 89 LEU A N 1
ATOM 654 C CA . LEU A 1 89 ? -8.949 -11.781 10.491 1.00 95.88 89 LEU A CA 1
ATOM 655 C C . LEU A 1 89 ? -7.833 -12.764 10.845 1.00 95.88 89 LEU A C 1
ATOM 657 O O . LEU A 1 89 ? -7.315 -13.429 9.948 1.00 95.88 89 LEU A O 1
ATOM 661 N N . ASP A 1 90 ? -7.528 -12.868 12.132 1.00 94.31 90 ASP A N 1
ATOM 662 C CA . ASP A 1 90 ? -6.638 -13.865 12.720 1.00 94.31 90 ASP A CA 1
ATOM 663 C C . ASP A 1 90 ? -7.216 -14.298 14.078 1.00 94.31 90 ASP A C 1
ATOM 665 O O . ASP A 1 90 ? -6.986 -13.668 15.117 1.00 94.31 90 ASP A O 1
ATOM 669 N N . GLY A 1 91 ? -8.080 -15.319 14.032 1.00 94.25 91 GLY A N 1
ATOM 670 C CA . GLY A 1 91 ? -8.831 -15.814 15.186 1.00 94.25 91 GLY A CA 1
ATOM 671 C C . GLY A 1 91 ? -9.658 -14.717 15.864 1.00 94.25 91 GLY A C 1
ATOM 672 O O . GLY A 1 91 ? -10.601 -14.177 15.285 1.00 94.25 91 GLY A O 1
ATOM 673 N N . ASP A 1 92 ? -9.284 -14.383 17.099 1.00 97.62 92 ASP A N 1
ATOM 674 C CA . ASP A 1 92 ? -9.923 -13.346 17.919 1.00 97.62 92 ASP A CA 1
ATOM 675 C C . ASP A 1 92 ? -9.275 -11.961 17.776 1.00 97.62 92 ASP A C 1
ATOM 677 O O . ASP A 1 92 ? -9.555 -11.044 18.553 1.00 97.62 92 ASP A O 1
ATOM 681 N N . THR A 1 93 ? -8.415 -11.783 16.777 1.00 98.25 93 THR A N 1
ATOM 682 C CA . THR A 1 93 ? -7.823 -10.494 16.421 1.00 98.25 93 THR A CA 1
ATOM 683 C C . THR A 1 93 ? -8.082 -10.149 14.961 1.00 98.25 93 THR A C 1
ATOM 685 O O . THR A 1 93 ? -8.374 -11.012 14.130 1.00 98.25 93 THR A O 1
ATOM 688 N N . ALA A 1 94 ? -8.027 -8.861 14.641 1.00 97.94 94 ALA A N 1
ATOM 689 C CA . ALA A 1 94 ? -8.160 -8.401 13.271 1.00 97.94 94 ALA A CA 1
ATOM 690 C C . ALA A 1 94 ? -7.354 -7.130 13.022 1.00 97.94 94 ALA A C 1
ATOM 692 O O . ALA A 1 94 ? -7.206 -6.286 13.905 1.00 97.94 94 ALA A O 1
ATOM 693 N N . GLU A 1 95 ? -6.906 -6.960 11.785 1.00 98.19 95 GLU A N 1
ATOM 694 C CA . GLU A 1 95 ? -6.380 -5.697 11.281 1.00 98.19 95 GLU A CA 1
ATOM 695 C C . GLU A 1 95 ? -7.348 -5.116 10.254 1.00 98.19 95 GLU A C 1
ATOM 697 O O . GLU A 1 95 ? -7.764 -5.812 9.321 1.00 98.19 95 GLU A O 1
ATOM 702 N N . ALA A 1 96 ? -7.680 -3.834 10.392 1.00 97.81 96 ALA A N 1
ATOM 703 C CA . ALA A 1 96 ? -8.520 -3.123 9.440 1.00 97.81 96 ALA A CA 1
ATOM 704 C C . ALA A 1 96 ? -7.846 -1.837 8.957 1.00 97.81 96 ALA A C 1
ATOM 706 O O . ALA A 1 96 ? -7.340 -1.043 9.743 1.00 97.81 96 ALA A O 1
ATOM 707 N N . ALA A 1 97 ? -7.868 -1.616 7.645 1.00 97.00 97 ALA A N 1
ATOM 708 C CA . ALA A 1 97 ? -7.538 -0.328 7.046 1.00 97.00 97 ALA A CA 1
ATOM 709 C C . ALA A 1 97 ? -8.801 0.246 6.404 1.00 97.00 97 ALA A C 1
ATOM 711 O O . ALA A 1 97 ? -9.305 -0.323 5.432 1.00 97.00 97 ALA A O 1
ATOM 712 N N . THR A 1 98 ? -9.293 1.362 6.938 1.00 98.12 98 THR A N 1
ATOM 713 C CA . THR A 1 98 ? -10.561 1.978 6.527 1.00 98.12 98 THR A CA 1
ATOM 714 C C . THR A 1 98 ? -10.327 3.400 6.051 1.00 98.12 98 THR A C 1
ATOM 716 O O . THR A 1 98 ? -9.755 4.209 6.779 1.00 98.12 98 THR A O 1
ATOM 719 N N . TYR A 1 99 ? -10.760 3.712 4.831 1.00 96.69 99 TYR A N 1
ATOM 720 C CA . TYR A 1 99 ? -10.727 5.076 4.300 1.00 96.69 99 TYR A CA 1
ATOM 721 C C . TYR A 1 99 ? -11.813 5.930 4.949 1.00 96.69 99 TYR A C 1
ATOM 723 O O . TYR A 1 99 ? -12.917 5.445 5.177 1.00 96.69 99 TYR A O 1
ATOM 731 N N . VAL A 1 100 ? -11.514 7.198 5.224 1.00 97.69 100 VAL A N 1
ATOM 732 C CA . VAL A 1 100 ? -12.444 8.107 5.904 1.00 97.69 100 VAL A CA 1
ATOM 733 C C . VAL A 1 100 ? -12.343 9.502 5.315 1.00 97.69 100 VAL A C 1
ATOM 735 O O . VAL A 1 100 ? -11.242 9.998 5.059 1.00 97.69 100 VAL A O 1
ATOM 738 N N . THR A 1 101 ? -13.493 10.145 5.149 1.00 97.88 101 THR A N 1
ATOM 739 C CA . THR A 1 101 ? -13.585 11.595 4.975 1.00 97.88 101 THR A CA 1
ATOM 740 C C . THR A 1 101 ? -14.252 12.189 6.207 1.00 97.88 101 THR A C 1
ATOM 742 O O . THR A 1 101 ? -15.408 11.887 6.481 1.00 97.88 101 THR A O 1
ATOM 745 N N . ALA A 1 102 ? -13.528 13.024 6.946 1.00 96.69 102 ALA A N 1
ATOM 746 C CA . ALA A 1 102 ? -14.036 13.732 8.114 1.00 96.69 102 ALA A CA 1
ATOM 747 C C . ALA A 1 102 ? -14.208 15.218 7.782 1.00 96.69 102 ALA A C 1
ATOM 749 O O . ALA A 1 102 ? -13.263 15.855 7.314 1.00 96.69 102 ALA A O 1
ATOM 750 N N . THR A 1 103 ? -15.394 15.770 8.012 1.00 97.56 103 THR A N 1
ATOM 751 C CA . THR A 1 103 ? -15.718 17.182 7.765 1.00 97.56 103 THR A CA 1
ATOM 752 C C . THR A 1 103 ? -16.148 17.834 9.067 1.00 97.56 103 THR A C 1
ATOM 754 O O . THR A 1 103 ? -17.016 17.306 9.750 1.00 97.56 103 THR A O 1
ATOM 757 N N . HIS A 1 104 ? -15.581 18.992 9.393 1.00 96.56 104 HIS A N 1
ATOM 758 C CA . HIS A 1 104 ? -15.858 19.696 10.640 1.00 96.56 104 HIS A CA 1
ATOM 759 C C . HIS A 1 104 ? -16.258 21.145 10.354 1.00 96.56 104 HIS A C 1
ATOM 761 O O . HIS A 1 104 ? -15.602 21.832 9.570 1.00 96.56 104 HIS A O 1
ATOM 767 N N . GLU A 1 105 ? -17.322 21.614 11.002 1.00 96.88 105 GLU A N 1
ATOM 768 C CA . GLU A 1 105 ? -17.666 23.034 11.124 1.00 96.88 105 GLU A CA 1
ATOM 769 C C . GLU A 1 105 ? -17.213 23.504 12.506 1.00 96.88 105 GLU A C 1
ATOM 771 O O . GLU A 1 105 ? -17.664 22.978 13.523 1.00 96.88 105 GLU A O 1
ATOM 776 N N . HIS A 1 106 ? -16.321 24.486 12.550 1.00 94.19 106 HIS A N 1
ATOM 777 C CA . HIS A 1 106 ? -15.807 25.103 13.770 1.00 94.19 106 HIS A CA 1
ATOM 778 C C . HIS A 1 106 ? -16.820 26.091 14.351 1.00 94.19 106 HIS A C 1
ATOM 780 O O . HIS A 1 106 ? -17.759 26.525 13.681 1.00 94.19 106 HIS A O 1
ATOM 786 N N . ARG A 1 107 ? -16.645 26.469 15.621 1.00 92.19 107 ARG A N 1
ATOM 787 C CA . ARG A 1 107 ? -17.564 27.411 16.292 1.00 92.19 107 ARG A CA 1
ATOM 788 C C . ARG A 1 107 ? -17.558 28.818 15.695 1.00 92.19 107 ARG A C 1
ATOM 790 O O . ARG A 1 107 ? -18.569 29.505 15.797 1.00 92.19 107 ARG A O 1
ATOM 797 N N . ASP A 1 108 ? -16.460 29.223 15.069 1.00 93.31 108 ASP A N 1
ATOM 798 C CA . ASP A 1 108 ? -16.325 30.487 14.336 1.00 93.31 108 ASP A CA 1
ATOM 799 C C . ASP A 1 108 ? -16.897 30.425 12.902 1.00 93.31 108 ASP A C 1
ATOM 801 O O . ASP A 1 108 ? -16.876 31.421 12.182 1.00 93.31 108 ASP A O 1
ATOM 805 N N . GLY A 1 109 ? -17.432 29.269 12.488 1.00 93.12 109 GLY A N 1
ATOM 806 C CA . GLY A 1 109 ? -17.985 29.030 11.155 1.00 93.12 109 GLY A CA 1
ATOM 807 C C . GLY A 1 109 ? -16.966 28.548 10.119 1.00 93.12 109 GLY A C 1
ATOM 808 O O . GLY A 1 109 ? -17.368 28.213 9.000 1.00 93.12 109 GLY A O 1
ATOM 809 N N . ALA A 1 110 ? -15.674 28.462 10.462 1.00 94.31 110 ALA A N 1
ATOM 810 C CA . ALA A 1 110 ? -14.671 27.873 9.584 1.00 94.31 110 ALA A CA 1
ATOM 811 C C . ALA A 1 110 ? -14.974 26.389 9.322 1.00 94.31 110 ALA A C 1
ATOM 813 O O . ALA A 1 110 ? -15.612 25.703 10.124 1.00 94.31 110 ALA A O 1
ATOM 814 N N . ARG A 1 111 ? -14.512 25.869 8.182 1.00 95.38 111 ARG A N 1
ATOM 815 C CA . ARG A 1 111 ? -14.689 24.460 7.817 1.00 95.38 111 ARG A CA 1
ATOM 816 C C . ARG A 1 111 ? -13.353 23.806 7.540 1.00 95.38 111 ARG A C 1
ATOM 818 O O . ARG A 1 111 ? -12.518 24.380 6.844 1.00 95.38 111 ARG A O 1
ATOM 825 N N . SER A 1 112 ? -13.200 22.582 8.024 1.00 94.38 112 SER A N 1
ATOM 826 C CA . SER A 1 112 ? -12.083 21.720 7.668 1.00 94.38 112 SER A CA 1
ATOM 827 C C . SER A 1 112 ? -12.564 20.384 7.131 1.00 94.38 112 SER A C 1
ATOM 829 O O . SER A 1 112 ? -13.609 19.867 7.531 1.00 94.38 112 SER A O 1
ATOM 831 N N . ARG A 1 113 ? -11.778 19.806 6.226 1.00 95.69 113 ARG A N 1
ATOM 832 C CA . ARG A 1 113 ? -12.010 18.465 5.697 1.00 95.69 113 ARG A CA 1
ATOM 833 C C . ARG A 1 113 ? -10.716 17.677 5.707 1.00 95.69 113 ARG A C 1
ATOM 835 O O . ARG A 1 113 ? -9.637 18.203 5.449 1.00 95.69 113 ARG A O 1
ATOM 842 N N . VAL A 1 114 ? -10.830 16.405 6.045 1.00 92.50 114 VAL A N 1
ATOM 843 C CA . VAL A 1 114 ? -9.702 15.497 6.168 1.00 92.50 114 VAL A CA 1
ATOM 844 C C . VAL A 1 114 ? -10.033 14.212 5.447 1.00 92.50 114 VAL A C 1
ATOM 846 O O . VAL A 1 114 ? -11.020 13.557 5.765 1.00 92.50 114 VAL A O 1
ATOM 849 N N . HIS A 1 115 ? -9.159 13.817 4.536 1.00 93.44 115 HIS A N 1
ATOM 850 C CA . HIS A 1 115 ? -9.135 12.475 3.985 1.00 93.44 115 HIS A CA 1
ATOM 851 C C . HIS A 1 115 ? -8.031 11.694 4.687 1.00 93.44 115 HIS A C 1
ATOM 853 O O . HIS A 1 115 ? -6.870 12.113 4.683 1.00 93.44 115 HIS A O 1
ATOM 859 N N . LEU A 1 116 ? -8.382 10.578 5.313 1.00 92.94 116 LEU A N 1
ATOM 860 C CA . LEU A 1 116 ? -7.471 9.791 6.138 1.00 92.94 116 LEU A CA 1
ATOM 861 C C . LEU A 1 116 ? -7.748 8.293 6.007 1.00 92.94 116 LEU A C 1
ATOM 863 O O . LEU A 1 116 ? -8.730 7.872 5.393 1.00 92.94 116 LEU A O 1
ATOM 867 N N . ARG A 1 117 ? -6.876 7.487 6.611 1.00 93.12 117 ARG A N 1
ATOM 868 C CA . ARG A 1 117 ? -7.147 6.083 6.910 1.00 93.12 117 ARG A CA 1
ATOM 869 C C . ARG A 1 117 ? -7.094 5.846 8.412 1.00 93.12 117 ARG A C 1
ATOM 871 O O . ARG A 1 117 ? -6.132 6.260 9.060 1.00 93.12 117 ARG A O 1
ATOM 878 N N . TYR A 1 118 ? -8.094 5.151 8.941 1.00 96.31 118 TYR A N 1
ATOM 879 C CA . TYR A 1 118 ? -7.964 4.474 10.226 1.00 96.31 118 TYR A CA 1
ATOM 880 C C . TYR A 1 118 ? -7.246 3.149 9.997 1.00 96.31 118 TYR A C 1
ATOM 882 O O . TYR A 1 118 ? -7.653 2.356 9.144 1.00 96.31 118 TYR A O 1
ATOM 890 N N . LEU A 1 119 ? -6.142 2.960 10.714 1.00 95.62 119 LEU A N 1
ATOM 891 C CA . LEU A 1 119 ? -5.376 1.723 10.749 1.00 95.62 119 LEU A CA 1
ATOM 892 C C . LEU A 1 119 ? -5.606 1.096 12.119 1.00 95.62 119 LEU A C 1
ATOM 894 O O . LEU A 1 119 ? -5.027 1.534 13.115 1.00 95.62 119 LEU A O 1
ATOM 898 N N . ASP A 1 120 ? -6.500 0.119 12.155 1.00 98.50 120 ASP A N 1
ATOM 899 C CA . ASP A 1 120 ? -7.026 -0.453 13.382 1.00 98.50 120 ASP A CA 1
ATOM 900 C C . ASP A 1 120 ? -6.475 -1.851 13.626 1.00 98.50 120 ASP A C 1
ATOM 902 O O . ASP A 1 120 ? -6.425 -2.684 12.721 1.00 98.50 120 ASP A O 1
ATOM 906 N N . ARG A 1 121 ? -6.135 -2.121 14.886 1.00 98.56 121 ARG A N 1
ATOM 907 C CA . ARG A 1 121 ? -6.081 -3.476 15.433 1.00 98.56 121 ARG A CA 1
ATOM 908 C C . ARG A 1 121 ? -7.300 -3.675 16.314 1.00 98.56 121 ARG A C 1
ATOM 910 O O . ARG A 1 121 ? -7.541 -2.878 17.223 1.00 98.56 121 ARG A O 1
ATOM 917 N N . LEU A 1 122 ? -8.055 -4.733 16.061 1.00 98.81 122 LEU A N 1
ATOM 918 C CA . LEU A 1 122 ? -9.256 -5.087 16.802 1.00 98.81 122 LEU A CA 1
ATOM 919 C C . LEU A 1 122 ? -9.060 -6.410 17.539 1.00 98.81 122 LEU A C 1
ATOM 921 O O . LEU A 1 122 ? -8.304 -7.275 17.100 1.00 98.81 122 LEU A O 1
ATOM 925 N N . ARG A 1 123 ? -9.766 -6.558 18.659 1.00 98.62 123 ARG A N 1
ATOM 926 C CA . ARG A 1 123 ? -9.804 -7.776 19.473 1.00 98.62 123 ARG A CA 1
ATOM 927 C C . ARG A 1 123 ? -11.255 -8.158 19.741 1.00 98.62 123 ARG A C 1
ATOM 929 O O . ARG A 1 123 ? -12.061 -7.289 20.090 1.00 98.62 123 ARG A O 1
ATOM 936 N N . ARG A 1 124 ? -11.590 -9.443 19.627 1.00 98.38 124 ARG A N 1
ATOM 937 C CA . ARG A 1 124 ? -12.859 -9.981 20.118 1.00 98.38 124 ARG A CA 1
ATOM 938 C C . ARG A 1 124 ? -12.825 -10.027 21.642 1.00 98.38 124 ARG A C 1
ATOM 940 O O . ARG A 1 124 ? -11.900 -10.547 22.256 1.00 98.38 124 ARG A O 1
ATOM 947 N N . THR A 1 125 ? -13.846 -9.462 22.260 1.00 97.75 125 THR A N 1
ATOM 948 C CA . THR A 1 125 ? -14.087 -9.522 23.705 1.00 97.75 125 THR A CA 1
ATOM 949 C C . THR A 1 125 ? -15.354 -10.342 23.963 1.00 97.75 125 THR A C 1
ATOM 951 O O . THR A 1 125 ? -16.111 -10.591 23.018 1.00 97.75 125 THR A O 1
ATOM 954 N N . PRO A 1 126 ? -15.669 -10.702 25.221 1.00 97.31 126 PRO A N 1
ATOM 955 C CA . PRO A 1 126 ? -16.961 -11.310 25.543 1.00 97.31 126 PRO A CA 1
ATOM 956 C C . PRO A 1 126 ? -18.177 -10.475 25.097 1.00 97.31 126 PRO A C 1
ATOM 958 O O . PRO A 1 126 ? -19.248 -11.027 24.878 1.00 97.31 126 PRO A O 1
ATOM 961 N N . ALA A 1 127 ? -18.013 -9.157 24.921 1.00 95.25 127 ALA A N 1
ATOM 962 C CA . ALA A 1 127 ? -19.049 -8.235 24.451 1.00 95.25 127 ALA A CA 1
ATOM 963 C C . ALA A 1 127 ? -18.979 -7.943 22.932 1.00 95.25 127 ALA A C 1
ATOM 965 O O . ALA A 1 127 ? -19.628 -7.013 22.445 1.00 95.25 127 ALA A O 1
ATOM 966 N N . GLY A 1 128 ? -18.169 -8.700 22.182 1.00 97.50 128 GLY A N 1
ATOM 967 C CA . GLY A 1 128 ? -17.953 -8.542 20.741 1.00 97.50 128 GLY A CA 1
ATOM 968 C C . GLY A 1 128 ? -16.629 -7.866 20.375 1.00 97.50 128 GLY A C 1
ATOM 969 O O . GLY A 1 128 ? -15.755 -7.656 21.219 1.00 97.50 128 GLY A O 1
ATOM 970 N N . TRP A 1 129 ? -16.461 -7.549 19.092 1.00 98.75 129 TRP A N 1
ATOM 971 C CA . TRP A 1 129 ? -15.267 -6.884 18.562 1.00 98.75 129 TRP A CA 1
ATOM 972 C C . TRP A 1 129 ? -15.112 -5.464 19.111 1.00 98.75 129 TRP A C 1
ATOM 974 O O . TRP A 1 129 ? -16.094 -4.743 19.269 1.00 98.75 129 TRP A O 1
ATOM 984 N N . ARG A 1 130 ? -13.877 -5.066 19.418 1.00 98.81 130 ARG A N 1
ATOM 985 C CA . ARG A 1 130 ? -13.516 -3.722 19.890 1.00 98.81 130 ARG A CA 1
ATOM 986 C C . ARG A 1 130 ? -12.186 -3.291 19.288 1.00 98.81 130 ARG A C 1
ATOM 988 O O . ARG A 1 130 ? -11.325 -4.130 19.022 1.00 98.81 130 ARG A O 1
ATOM 995 N N . ILE A 1 131 ? -11.995 -1.989 19.123 1.00 98.88 131 ILE A N 1
ATOM 996 C CA . ILE A 1 131 ? -10.731 -1.397 18.682 1.00 98.88 131 ILE A CA 1
ATOM 997 C C . ILE A 1 131 ? -9.742 -1.429 19.853 1.00 98.88 131 ILE A C 1
ATOM 999 O O . ILE A 1 131 ? -9.943 -0.767 20.871 1.00 98.88 131 ILE A O 1
ATOM 1003 N N . ALA A 1 132 ? -8.669 -2.200 19.703 1.00 98.69 132 ALA A N 1
ATOM 1004 C CA . ALA A 1 132 ? -7.572 -2.276 20.664 1.00 98.69 132 ALA A CA 1
ATOM 1005 C C . ALA A 1 132 ? -6.471 -1.255 20.349 1.00 98.69 132 ALA A C 1
ATOM 1007 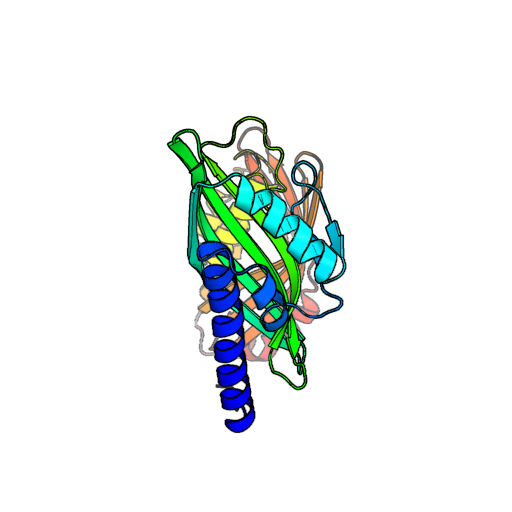O O . ALA A 1 132 ? -5.822 -0.732 21.250 1.00 98.69 132 ALA A O 1
ATOM 1008 N N . ALA A 1 133 ? -6.265 -0.924 19.074 1.00 98.25 133 ALA A N 1
ATOM 1009 C CA . ALA A 1 133 ? -5.409 0.191 18.697 1.00 98.25 133 ALA A CA 1
ATOM 1010 C C . ALA A 1 133 ? -5.901 0.875 17.424 1.00 98.25 133 ALA A C 1
ATOM 1012 O O . ALA A 1 133 ? -6.399 0.194 16.533 1.00 98.25 133 ALA A O 1
ATOM 1013 N N . ARG A 1 134 ? -5.709 2.193 17.323 1.00 97.50 134 ARG A N 1
ATOM 1014 C CA . ARG A 1 134 ? -5.987 2.981 16.116 1.00 97.50 134 ARG A CA 1
ATOM 1015 C C . ARG A 1 134 ? -4.852 3.947 15.818 1.00 97.50 134 ARG A C 1
ATOM 1017 O O . ARG A 1 134 ? -4.539 4.797 16.644 1.00 97.50 134 ARG A O 1
ATOM 1024 N N . THR A 1 135 ? -4.324 3.910 14.603 1.00 93.25 135 THR A N 1
ATOM 1025 C CA . THR A 1 135 ? -3.519 5.008 14.053 1.00 93.25 135 THR A CA 1
ATOM 1026 C C . THR A 1 135 ? -4.356 5.796 13.054 1.00 93.25 135 THR A C 1
ATOM 1028 O O . THR A 1 135 ? -4.967 5.226 12.149 1.00 93.25 135 THR A O 1
ATOM 1031 N N . VAL A 1 136 ? -4.387 7.119 13.210 1.00 92.75 136 VAL A N 1
ATOM 1032 C CA . VAL A 1 136 ? -5.096 8.038 12.314 1.00 92.75 136 VAL A CA 1
ATOM 1033 C C . VAL A 1 136 ? -4.101 8.607 11.308 1.00 92.75 136 VAL A C 1
ATOM 1035 O O . VAL A 1 136 ? -3.381 9.558 11.604 1.00 92.75 136 VAL A O 1
ATOM 1038 N N . ALA A 1 137 ? -4.051 8.012 10.116 1.00 88.00 137 ALA A N 1
ATOM 1039 C CA . ALA A 1 137 ? -3.087 8.364 9.078 1.00 88.00 137 ALA A CA 1
ATOM 1040 C C . ALA A 1 137 ? -3.711 9.316 8.046 1.00 88.00 137 ALA A C 1
ATOM 1042 O O . ALA A 1 137 ? -4.480 8.895 7.174 1.00 88.00 137 ALA A O 1
ATOM 1043 N N . ALA A 1 138 ? -3.384 10.604 8.129 1.00 86.50 138 ALA A N 1
ATOM 1044 C CA . ALA A 1 138 ? -3.901 11.615 7.215 1.00 86.50 138 ALA A CA 1
ATOM 1045 C C . ALA A 1 138 ? -3.333 11.450 5.796 1.00 86.50 138 ALA A C 1
ATOM 1047 O O . ALA A 1 138 ? -2.224 10.961 5.583 1.00 86.50 138 ALA A O 1
ATOM 1048 N N . THR A 1 139 ? -4.127 11.831 4.797 1.00 83.56 139 THR A N 1
ATOM 1049 C CA . THR A 1 139 ? -3.787 11.713 3.370 1.00 83.56 139 THR A CA 1
ATOM 1050 C C . THR A 1 139 ? -3.956 13.030 2.624 1.00 83.56 139 THR A C 1
ATOM 1052 O O . THR A 1 139 ? -3.122 13.326 1.768 1.00 83.56 139 THR A O 1
ATOM 1055 N N . VAL A 1 140 ? -5.000 13.805 2.943 1.00 86.38 140 VAL A N 1
ATOM 1056 C CA . VAL A 1 140 ? -5.242 15.186 2.480 1.00 86.38 140 VAL A CA 1
ATOM 1057 C C . VAL A 1 140 ? -5.926 15.950 3.615 1.00 86.38 140 VAL A C 1
ATOM 1059 O O . VAL A 1 140 ? -6.825 15.410 4.258 1.00 86.38 140 VAL A O 1
ATOM 1062 N N . VAL A 1 141 ? -5.503 17.189 3.868 1.00 87.50 141 VAL A N 1
ATOM 1063 C CA . VAL A 1 141 ? -6.044 18.053 4.926 1.00 87.50 141 VAL A CA 1
ATOM 1064 C C . VAL A 1 141 ? -6.358 19.418 4.331 1.00 87.50 141 VAL A C 1
ATOM 1066 O O . VAL A 1 141 ? -5.490 20.054 3.740 1.00 87.50 141 VAL A O 1
ATOM 1069 N N . GLU A 1 142 ? -7.586 19.878 4.516 1.00 91.00 142 GLU A N 1
ATOM 1070 C CA . GLU A 1 142 ? -8.091 21.153 4.016 1.00 91.00 142 GLU A CA 1
ATOM 1071 C C . GLU A 1 142 ? -8.652 21.968 5.185 1.00 91.00 142 GLU A C 1
ATOM 1073 O O . GLU A 1 142 ? -9.285 21.422 6.091 1.00 91.00 142 GLU A O 1
ATOM 1078 N N . GLY A 1 143 ? -8.423 23.283 5.178 1.00 86.94 143 GLY A N 1
ATOM 1079 C CA . GLY A 1 143 ? -8.981 24.182 6.194 1.00 86.94 143 GLY A CA 1
ATOM 1080 C C . GLY A 1 143 ? -8.414 24.003 7.611 1.00 86.94 143 GLY A C 1
ATOM 1081 O O . GLY A 1 143 ? -9.062 24.401 8.570 1.00 86.94 143 GLY A O 1
ATOM 1082 N N . MET A 1 144 ? -7.221 23.409 7.765 1.00 78.94 144 MET A N 1
ATOM 1083 C CA . MET A 1 144 ? -6.485 23.345 9.045 1.00 78.94 144 MET A CA 1
ATOM 1084 C C . MET A 1 144 ? -5.025 23.804 8.879 1.00 78.94 144 MET A C 1
ATOM 1086 O O . MET A 1 144 ? -4.115 22.966 8.847 1.00 78.94 144 MET A O 1
ATOM 1090 N N . PRO A 1 145 ? -4.771 25.119 8.734 1.00 68.19 145 PRO A N 1
ATOM 1091 C CA . PRO A 1 145 ? -3.415 25.642 8.566 1.00 68.19 145 PRO A CA 1
ATOM 1092 C C . PRO A 1 145 ? -2.521 25.296 9.770 1.00 68.19 145 PRO A C 1
ATOM 1094 O O . PRO A 1 145 ? -2.981 25.257 10.907 1.00 68.19 145 PRO A O 1
ATOM 1097 N N . GLY A 1 146 ? -1.236 25.022 9.518 1.00 63.34 146 GLY A N 1
ATOM 1098 C CA . GLY A 1 146 ? -0.239 24.770 10.570 1.00 63.34 146 GLY A CA 1
ATOM 1099 C C . GLY A 1 146 ? -0.262 23.372 11.201 1.00 63.34 146 GLY A C 1
ATOM 1100 O O . GLY A 1 146 ? 0.496 23.118 12.134 1.00 63.34 146 GLY A O 1
ATOM 1101 N N . THR A 1 147 ? -1.086 22.443 10.704 1.00 63.12 147 THR A N 1
ATOM 1102 C CA . THR A 1 147 ? -1.107 21.073 11.235 1.00 63.12 147 THR A CA 1
ATOM 1103 C C . THR A 1 147 ? -0.016 20.211 10.593 1.00 63.12 147 THR A C 1
ATOM 1105 O O . THR A 1 147 ? -0.132 19.817 9.434 1.00 63.12 147 THR A O 1
ATOM 1108 N N . ALA A 1 148 ? 1.009 19.843 11.364 1.00 59.09 148 ALA A N 1
ATOM 1109 C CA . ALA A 1 148 ? 1.833 18.676 11.057 1.00 59.09 148 ALA A CA 1
ATOM 1110 C C . ALA A 1 148 ? 1.036 17.437 11.483 1.00 59.09 148 ALA A C 1
ATOM 1112 O O . ALA A 1 148 ? 0.902 17.174 12.671 1.00 59.09 148 ALA A O 1
ATOM 1113 N N . TRP A 1 149 ? 0.409 16.737 10.541 1.00 69.25 149 TRP A N 1
ATOM 1114 C CA . TRP A 1 149 ? -0.245 15.456 10.815 1.00 69.25 149 TRP A CA 1
ATOM 1115 C C . TRP A 1 149 ? 0.649 14.331 10.295 1.00 69.25 149 TRP A C 1
ATOM 1117 O O . TRP A 1 149 ? 1.360 14.530 9.311 1.00 69.25 149 TRP A O 1
ATOM 1127 N N . VAL A 1 150 ? 0.617 13.147 10.913 1.00 58.38 150 VAL A N 1
ATOM 1128 C CA . VAL A 1 150 ? 1.229 11.959 10.309 1.00 58.38 150 VAL A CA 1
ATOM 1129 C C . VAL A 1 150 ? 0.534 11.659 8.999 1.00 58.38 150 VAL A C 1
ATOM 1131 O O . VAL A 1 150 ? -0.619 11.225 8.947 1.00 58.38 150 VAL A O 1
ATOM 1134 N N . TRP A 1 151 ? 1.285 11.904 7.938 1.00 65.56 151 TRP A N 1
ATOM 1135 C CA . TRP A 1 151 ? 0.922 11.514 6.601 1.00 65.56 151 TRP A CA 1
ATOM 1136 C C . TRP A 1 151 ? 1.168 10.023 6.442 1.00 65.56 151 TRP A C 1
ATOM 1138 O O . TRP A 1 151 ? 2.162 9.478 6.923 1.00 65.56 151 TRP A O 1
ATOM 1148 N N . VAL A 1 152 ? 0.271 9.365 5.717 1.00 59.97 152 VAL A N 1
ATOM 1149 C CA . VAL A 1 152 ? 0.585 8.088 5.081 1.00 59.97 152 VAL A CA 1
ATOM 1150 C C . VAL A 1 152 ? 1.952 8.215 4.390 1.00 59.97 152 VAL A C 1
ATOM 1152 O O . VAL A 1 152 ? 2.073 9.086 3.523 1.00 59.97 152 VAL A O 1
ATOM 1155 N N . PRO A 1 153 ? 2.950 7.363 4.709 1.00 55.12 153 PRO A N 1
ATOM 1156 C CA . PRO A 1 153 ? 4.191 7.324 3.953 1.00 55.12 153 PRO A CA 1
ATOM 1157 C C . PRO A 1 153 ? 3.852 7.090 2.484 1.00 55.12 153 PRO A C 1
ATOM 1159 O O . PRO A 1 153 ? 3.254 6.074 2.120 1.00 55.12 153 PRO A O 1
ATOM 1162 N N . ARG A 1 154 ? 4.170 8.070 1.643 1.00 55.97 154 ARG A N 1
ATOM 1163 C CA . ARG A 1 154 ? 4.112 7.914 0.196 1.00 55.97 154 ARG A CA 1
ATOM 1164 C C . ARG A 1 154 ? 5.514 7.529 -0.236 1.00 55.97 154 ARG A C 1
ATOM 1166 O O . ARG A 1 154 ? 6.467 8.201 0.141 1.00 55.97 154 ARG A O 1
ATOM 1173 N N . GLY A 1 155 ? 5.642 6.466 -1.023 1.00 52.75 155 GLY A N 1
ATOM 1174 C CA . GLY A 1 155 ? 6.830 6.357 -1.857 1.00 52.75 155 GLY A CA 1
ATOM 1175 C C . GLY A 1 155 ? 6.815 7.568 -2.779 1.00 52.75 155 GLY A C 1
ATOM 1176 O O . GLY A 1 155 ? 5.817 7.773 -3.477 1.00 52.75 155 GLY A O 1
ATOM 1177 N N . GLU A 1 156 ? 7.853 8.400 -2.740 1.00 51.91 156 GLU A N 1
ATOM 1178 C CA . GLU A 1 156 ? 7.995 9.413 -3.776 1.00 51.91 156 GLU A CA 1
ATOM 1179 C C . GLU A 1 156 ? 8.066 8.674 -5.117 1.00 51.91 156 GLU A C 1
ATOM 1181 O O . GLU A 1 156 ? 8.820 7.698 -5.240 1.00 51.91 156 GLU A O 1
ATOM 1186 N N . PRO A 1 157 ? 7.267 9.062 -6.126 1.00 53.62 157 PRO A N 1
ATOM 1187 C CA . PRO A 1 157 ? 7.592 8.679 -7.482 1.00 53.62 157 PRO A CA 1
ATOM 1188 C C . PRO A 1 157 ? 8.985 9.257 -7.729 1.00 53.62 157 PRO A C 1
ATOM 1190 O O . PRO A 1 157 ? 9.136 10.475 -7.809 1.00 53.62 157 PRO A O 1
ATOM 1193 N N . GLY A 1 158 ? 10.009 8.400 -7.765 1.00 57.19 158 GLY A N 1
ATOM 1194 C CA . GLY A 1 158 ? 11.350 8.840 -8.130 1.00 57.19 158 GLY A CA 1
ATOM 1195 C C . GLY A 1 158 ? 11.288 9.598 -9.461 1.00 57.19 158 GLY A C 1
ATOM 1196 O O . GLY A 1 158 ? 10.372 9.349 -10.258 1.00 57.19 158 GLY A O 1
ATOM 1197 N N . PRO A 1 159 ? 12.223 10.525 -9.732 1.00 65.62 159 PRO A N 1
ATOM 1198 C CA . PRO A 1 159 ? 12.239 11.244 -11.000 1.00 65.62 159 PRO A CA 1
ATOM 1199 C C . PRO A 1 159 ? 12.155 10.247 -12.162 1.00 65.62 159 PRO A C 1
ATOM 1201 O O . PRO A 1 159 ? 12.655 9.126 -12.052 1.00 65.62 159 PRO A O 1
ATOM 1204 N N . ALA A 1 160 ? 11.514 10.620 -13.272 1.00 61.19 160 ALA A N 1
ATOM 1205 C CA . ALA A 1 160 ? 11.246 9.696 -14.382 1.00 61.19 160 ALA A CA 1
ATOM 1206 C C . ALA A 1 160 ? 12.519 9.020 -14.949 1.00 61.19 160 ALA A C 1
ATOM 1208 O O . ALA A 1 160 ? 12.434 7.915 -15.488 1.00 61.19 160 ALA A O 1
ATOM 1209 N N . GLY A 1 161 ? 13.688 9.654 -14.774 1.00 68.12 161 GLY A N 1
ATOM 1210 C CA . GLY A 1 161 ? 15.012 9.111 -15.109 1.00 68.12 161 GLY A CA 1
ATOM 1211 C C . GLY A 1 161 ? 15.749 8.384 -13.973 1.00 68.12 161 GLY A C 1
ATOM 1212 O O . GLY A 1 161 ? 16.889 7.982 -14.159 1.00 68.12 161 GLY A O 1
ATOM 1213 N N . SER A 1 162 ? 15.143 8.214 -12.794 1.00 84.06 162 SER A N 1
ATOM 1214 C CA . SER A 1 162 ? 15.746 7.438 -11.703 1.00 84.06 162 SER A CA 1
ATOM 1215 C C . SER A 1 162 ? 15.828 5.959 -12.058 1.00 84.06 162 SER A C 1
ATOM 1217 O O . SER A 1 162 ? 14.958 5.422 -12.752 1.00 84.06 162 SER A O 1
ATOM 1219 N N . VAL A 1 163 ? 16.821 5.270 -11.492 1.00 90.25 163 VAL A N 1
ATOM 1220 C CA . VAL A 1 163 ? 16.953 3.818 -11.645 1.00 90.25 163 VAL A CA 1
ATOM 1221 C C . VAL A 1 163 ? 15.689 3.082 -11.184 1.00 90.25 163 VAL A C 1
ATOM 1223 O O . VAL A 1 163 ? 15.235 2.165 -11.857 1.00 90.25 163 VAL A O 1
ATOM 1226 N N . ALA A 1 164 ? 15.030 3.544 -10.115 1.00 88.44 164 ALA A N 1
ATOM 1227 C CA . ALA A 1 164 ? 13.776 2.959 -9.643 1.00 88.44 164 ALA A CA 1
ATOM 1228 C C . ALA A 1 164 ? 12.641 3.071 -10.679 1.00 88.44 164 ALA A C 1
ATOM 1230 O O . ALA A 1 164 ? 11.891 2.115 -10.880 1.00 88.44 164 ALA A O 1
ATOM 1231 N N . ALA A 1 165 ? 12.521 4.219 -11.356 1.00 88.00 165 ALA A N 1
ATOM 1232 C CA . ALA A 1 165 ? 11.529 4.410 -12.409 1.00 88.00 165 ALA A CA 1
ATOM 1233 C C . ALA A 1 165 ? 11.835 3.547 -13.644 1.00 88.00 165 ALA A C 1
ATOM 1235 O O . ALA A 1 165 ? 10.923 2.936 -14.198 1.00 88.00 165 ALA A O 1
ATOM 1236 N N . ALA A 1 166 ? 13.104 3.460 -14.051 1.00 94.19 166 ALA A N 1
ATOM 1237 C CA . ALA A 1 166 ? 13.524 2.639 -15.184 1.00 94.19 166 ALA A CA 1
ATOM 1238 C C . ALA A 1 166 ? 13.295 1.145 -14.945 1.00 94.19 166 ALA A C 1
ATOM 1240 O O . ALA A 1 166 ? 12.717 0.467 -15.794 1.00 94.19 166 ALA A O 1
ATOM 1241 N N . VAL A 1 167 ? 13.671 0.653 -13.762 1.00 95.00 167 VAL A N 1
ATOM 1242 C CA . VAL A 1 167 ? 13.428 -0.735 -13.364 1.00 95.00 167 VAL A CA 1
ATOM 1243 C C . VAL A 1 167 ? 11.934 -1.028 -13.329 1.00 95.00 167 VAL A C 1
ATOM 1245 O O . VAL A 1 167 ? 11.513 -2.030 -13.894 1.00 95.00 167 VAL A O 1
ATOM 1248 N N . ARG A 1 168 ? 11.111 -0.143 -12.749 1.00 93.12 168 ARG A N 1
ATOM 1249 C CA . ARG A 1 168 ? 9.654 -0.340 -12.721 1.00 93.12 168 ARG A CA 1
ATOM 1250 C C . ARG A 1 168 ? 9.056 -0.459 -14.121 1.00 93.12 168 ARG A C 1
ATOM 1252 O O . ARG A 1 168 ? 8.326 -1.409 -14.363 1.00 93.12 168 ARG A O 1
ATOM 1259 N N . ARG A 1 169 ? 9.418 0.437 -15.049 1.00 94.69 169 ARG A N 1
ATOM 1260 C CA . ARG A 1 169 ? 8.950 0.351 -16.446 1.00 94.69 169 ARG A CA 1
ATOM 1261 C C . ARG A 1 169 ? 9.317 -0.979 -17.099 1.00 94.69 169 ARG A C 1
ATOM 1263 O O . ARG A 1 169 ? 8.502 -1.538 -17.822 1.00 94.69 169 ARG A O 1
ATOM 1270 N N . PHE A 1 170 ? 10.521 -1.483 -16.838 1.00 97.56 170 PHE A N 1
ATOM 1271 C CA . PHE A 1 170 ? 10.954 -2.775 -17.358 1.00 97.56 170 PHE A CA 1
ATOM 1272 C C . PHE A 1 170 ? 10.164 -3.944 -16.760 1.00 97.56 170 PHE A C 1
ATOM 1274 O O . PHE A 1 170 ? 9.718 -4.802 -17.515 1.00 97.56 170 PHE A O 1
ATOM 1281 N N . LEU A 1 171 ? 9.932 -3.960 -15.442 1.00 97.31 171 LEU A N 1
ATOM 1282 C CA . LEU A 1 171 ? 9.091 -4.980 -14.803 1.00 97.31 171 LEU A CA 1
ATOM 1283 C C . LEU A 1 171 ? 7.665 -4.958 -15.374 1.00 97.31 171 LEU A C 1
ATOM 1285 O O . LEU A 1 171 ? 7.164 -5.997 -15.794 1.00 97.31 171 LEU A O 1
ATOM 1289 N N . ASP A 1 172 ? 7.058 -3.773 -15.484 1.00 94.56 172 ASP A N 1
ATOM 1290 C CA . ASP A 1 172 ? 5.713 -3.599 -16.045 1.00 94.56 172 ASP A CA 1
ATOM 1291 C C . ASP A 1 172 ? 5.638 -4.096 -17.504 1.00 94.56 172 ASP A C 1
ATOM 1293 O O . ASP A 1 172 ? 4.664 -4.739 -17.899 1.00 94.56 172 ASP A O 1
ATOM 1297 N N . ALA A 1 173 ? 6.675 -3.837 -18.310 1.00 96.69 173 ALA A N 1
ATOM 1298 C CA . ALA A 1 173 ? 6.763 -4.309 -19.693 1.00 96.69 173 ALA A CA 1
ATOM 1299 C C . ALA A 1 173 ? 6.908 -5.837 -19.797 1.00 96.69 173 ALA A C 1
ATOM 1301 O O . ALA A 1 173 ? 6.378 -6.460 -20.718 1.00 96.69 173 ALA A O 1
ATOM 1302 N N . VAL A 1 174 ? 7.608 -6.463 -18.852 1.00 97.44 174 VAL A N 1
ATOM 1303 C CA . VAL A 1 174 ? 7.708 -7.924 -18.792 1.00 97.44 174 VAL A CA 1
ATOM 1304 C C . VAL A 1 174 ? 6.371 -8.544 -18.375 1.00 97.44 174 VAL A C 1
ATOM 1306 O O . VAL A 1 174 ? 5.913 -9.499 -19.007 1.00 97.44 174 VAL A O 1
ATOM 1309 N N . GLU A 1 175 ? 5.709 -7.990 -17.357 1.00 95.94 175 GLU A N 1
ATOM 1310 C CA . GLU A 1 175 ? 4.410 -8.477 -16.872 1.00 95.94 175 GLU A CA 1
ATOM 1311 C C . GLU A 1 175 ? 3.276 -8.277 -17.888 1.00 95.94 175 GLU A C 1
ATOM 1313 O O . GLU A 1 175 ? 2.357 -9.099 -17.954 1.00 95.94 175 GLU A O 1
ATOM 1318 N N . SER A 1 176 ? 3.363 -7.246 -18.738 1.00 93.88 176 SER A N 1
ATOM 1319 C CA . SER A 1 176 ? 2.435 -7.038 -19.860 1.00 93.88 176 SER A CA 1
ATOM 1320 C C . SER A 1 176 ? 2.619 -8.046 -20.999 1.00 93.88 176 SER A C 1
ATOM 1322 O O . SER A 1 176 ? 1.768 -8.127 -21.887 1.00 93.88 176 SER A O 1
ATOM 1324 N N . ARG A 1 177 ? 3.700 -8.839 -20.955 1.00 95.75 177 ARG A N 1
ATOM 1325 C CA . ARG A 1 177 ? 4.102 -9.817 -21.972 1.00 95.75 177 ARG A CA 1
ATOM 1326 C C . ARG A 1 177 ? 4.374 -9.207 -23.355 1.00 95.75 177 ARG A C 1
ATOM 1328 O O . ARG A 1 177 ? 4.286 -9.917 -24.359 1.00 95.75 177 ARG A O 1
ATOM 1335 N N . ASP A 1 178 ? 4.715 -7.923 -23.415 1.00 95.75 178 ASP A N 1
ATOM 1336 C CA . ASP A 1 178 ? 5.011 -7.215 -24.659 1.00 95.75 178 ASP A CA 1
ATOM 1337 C C . ASP A 1 178 ? 6.538 -7.121 -24.877 1.00 95.75 178 ASP A C 1
ATOM 1339 O O . ASP A 1 178 ? 7.207 -6.283 -24.265 1.00 95.75 178 ASP A O 1
ATOM 1343 N N . PRO A 1 179 ? 7.135 -7.961 -25.750 1.00 97.50 179 PRO A N 1
ATOM 1344 C CA . PRO A 1 179 ? 8.577 -7.938 -25.980 1.00 97.50 179 PRO A CA 1
ATOM 1345 C C . PRO A 1 179 ? 9.062 -6.640 -26.643 1.00 97.50 179 PRO A C 1
ATOM 1347 O O . PRO A 1 179 ? 10.235 -6.295 -26.489 1.00 97.50 179 PRO A O 1
ATOM 1350 N N . ASP A 1 180 ? 8.199 -5.922 -27.367 1.00 97.88 180 ASP A N 1
ATOM 1351 C CA . ASP A 1 180 ? 8.525 -4.622 -27.954 1.00 97.88 180 ASP A CA 1
ATOM 1352 C C . ASP A 1 180 ? 8.595 -3.543 -26.862 1.00 97.88 180 ASP A C 1
ATOM 1354 O O . ASP A 1 180 ? 9.556 -2.769 -26.822 1.00 97.88 180 ASP A O 1
ATOM 1358 N N . ALA A 1 181 ? 7.661 -3.560 -25.905 1.00 97.25 181 ALA A N 1
ATOM 1359 C CA . ALA A 1 181 ? 7.723 -2.700 -24.720 1.00 97.25 181 ALA A CA 1
ATOM 1360 C C . ALA A 1 181 ? 8.962 -2.991 -23.858 1.00 97.25 181 ALA A C 1
ATOM 1362 O O . ALA A 1 181 ? 9.607 -2.063 -23.363 1.00 97.25 181 ALA A O 1
ATOM 1363 N N . VAL A 1 182 ? 9.339 -4.268 -23.716 1.00 98.38 182 VAL A N 1
ATOM 1364 C CA . VAL A 1 182 ? 10.570 -4.645 -23.009 1.00 98.38 182 VAL A CA 1
ATOM 1365 C C . VAL A 1 182 ? 11.789 -4.056 -23.712 1.00 98.38 182 VAL A C 1
ATOM 1367 O O . VAL A 1 182 ? 12.615 -3.419 -23.066 1.00 98.38 182 VAL A O 1
ATOM 1370 N N . ALA A 1 183 ? 11.894 -4.215 -25.032 1.00 98.38 183 ALA A N 1
ATOM 1371 C CA . ALA A 1 183 ? 13.015 -3.692 -25.809 1.00 98.38 183 ALA A CA 1
ATOM 1372 C C . ALA A 1 183 ? 13.141 -2.161 -25.718 1.00 98.38 183 ALA A C 1
ATOM 1374 O O . ALA A 1 183 ? 14.254 -1.643 -25.635 1.00 98.38 183 ALA A O 1
ATOM 1375 N N . ALA A 1 184 ? 12.014 -1.446 -25.667 1.00 98.06 184 ALA A N 1
ATOM 1376 C CA . ALA A 1 184 ? 11.971 0.010 -25.529 1.00 98.06 184 ALA A CA 1
ATOM 1377 C C . ALA A 1 184 ? 12.511 0.529 -24.181 1.00 98.06 184 ALA A C 1
ATOM 1379 O O . ALA A 1 184 ? 12.759 1.726 -24.039 1.00 98.06 184 ALA A O 1
ATOM 1380 N N . CYS A 1 185 ? 12.716 -0.346 -23.190 1.00 98.12 185 CYS A N 1
ATOM 1381 C CA . CYS A 1 185 ? 13.282 0.030 -21.895 1.00 98.12 185 CYS A CA 1
ATOM 1382 C C . CYS A 1 185 ? 14.810 0.197 -21.911 1.00 98.12 185 CYS A C 1
ATOM 1384 O O . CYS A 1 185 ? 15.365 0.646 -20.908 1.00 98.12 185 CYS A O 1
ATOM 1386 N N . PHE A 1 186 ? 15.486 -0.163 -23.004 1.00 98.56 186 PHE A N 1
ATOM 1387 C CA . PHE A 1 186 ? 16.941 -0.293 -23.065 1.00 98.56 186 PHE A CA 1
ATOM 1388 C C . PHE A 1 186 ? 17.607 0.731 -23.993 1.00 98.56 186 PHE A C 1
ATOM 1390 O O . PHE A 1 186 ? 17.040 1.120 -25.016 1.00 98.56 186 PHE A O 1
ATOM 1397 N N . THR A 1 187 ? 18.839 1.137 -23.665 1.00 98.38 187 THR A N 1
ATOM 1398 C CA . THR A 1 187 ? 19.692 1.911 -24.585 1.00 98.38 187 THR A CA 1
ATOM 1399 C C . THR A 1 187 ? 20.066 1.081 -25.821 1.00 98.38 187 THR A C 1
ATOM 1401 O O . THR A 1 187 ? 19.973 -0.149 -25.831 1.00 98.38 187 THR A O 1
ATOM 1404 N N . VAL A 1 188 ? 20.502 1.751 -26.894 1.00 97.62 188 VAL A N 1
ATOM 1405 C CA . VAL A 1 188 ? 20.837 1.106 -28.182 1.00 97.62 188 VAL A CA 1
ATOM 1406 C C . VAL A 1 188 ? 21.943 0.046 -28.063 1.00 97.62 188 VAL A C 1
ATOM 1408 O O . VAL A 1 188 ? 21.959 -0.923 -28.821 1.00 97.62 188 VAL A O 1
ATOM 1411 N N . ASP A 1 189 ? 22.836 0.209 -27.093 1.00 97.19 189 ASP A N 1
ATOM 1412 C CA . ASP A 1 189 ? 23.998 -0.629 -26.798 1.00 97.19 189 ASP A CA 1
ATOM 1413 C C . ASP A 1 189 ? 23.830 -1.479 -25.527 1.00 97.19 189 ASP A C 1
ATOM 1415 O O . ASP A 1 189 ? 24.787 -2.104 -25.061 1.00 97.19 189 ASP A O 1
ATOM 1419 N N . ALA A 1 190 ? 22.617 -1.522 -24.969 1.00 98.31 190 ALA A N 1
ATOM 1420 C CA . ALA A 1 190 ? 22.381 -2.147 -23.682 1.00 98.31 190 ALA A CA 1
ATOM 1421 C C . ALA A 1 190 ? 22.648 -3.653 -23.673 1.00 98.31 190 ALA A C 1
ATOM 1423 O O . ALA A 1 190 ? 22.600 -4.334 -24.701 1.00 98.31 190 ALA A O 1
ATOM 1424 N N . ARG A 1 191 ? 22.868 -4.201 -22.477 1.00 98.69 191 ARG A N 1
ATOM 1425 C CA . ARG A 1 191 ? 23.200 -5.618 -22.280 1.00 98.69 191 ARG A CA 1
ATOM 1426 C C . ARG A 1 191 ? 22.225 -6.273 -21.306 1.00 98.69 191 ARG A C 1
ATOM 1428 O O . ARG A 1 191 ? 22.061 -5.792 -20.191 1.00 98.69 191 ARG A O 1
ATOM 1435 N N . TYR A 1 192 ? 21.617 -7.388 -21.701 1.00 98.62 192 TYR A N 1
ATOM 1436 C CA . TYR A 1 192 ? 20.764 -8.210 -20.832 1.00 98.62 192 TYR A CA 1
ATOM 1437 C C . TYR A 1 192 ? 21.328 -9.626 -20.730 1.00 98.62 192 TYR A C 1
ATOM 1439 O O . TYR A 1 192 ? 21.575 -10.254 -21.760 1.00 98.62 192 TYR A O 1
ATOM 1447 N N . ALA A 1 193 ? 21.490 -10.158 -19.520 1.00 97.75 193 ALA A N 1
ATOM 1448 C CA . ALA A 1 193 ? 21.919 -11.539 -19.314 1.00 97.75 193 ALA A CA 1
ATOM 1449 C C . ALA A 1 193 ? 21.165 -12.225 -18.173 1.00 97.75 193 ALA A C 1
ATOM 1451 O O . ALA A 1 193 ? 21.098 -11.694 -17.069 1.00 97.75 193 ALA A O 1
ATOM 1452 N N . ASN A 1 194 ? 20.734 -13.463 -18.423 1.00 96.25 194 ASN A N 1
ATOM 1453 C CA . ASN A 1 194 ? 20.519 -14.454 -17.371 1.00 96.25 194 ASN A CA 1
ATOM 1454 C C . ASN A 1 194 ? 21.865 -15.137 -17.098 1.00 96.25 194 ASN A C 1
ATOM 1456 O O . ASN A 1 194 ? 22.345 -15.921 -17.920 1.00 96.25 194 ASN A O 1
ATOM 1460 N N . VAL A 1 195 ? 22.517 -14.795 -15.991 1.00 94.88 195 VAL A N 1
ATOM 1461 C CA . VAL A 1 195 ? 23.860 -15.282 -15.643 1.00 94.88 195 VAL A CA 1
ATOM 1462 C C . VAL A 1 195 ? 23.806 -16.804 -15.402 1.00 94.88 195 VAL A C 1
ATOM 1464 O O . VAL A 1 195 ? 22.897 -17.257 -14.711 1.00 94.88 195 VAL A O 1
ATOM 1467 N N . PRO A 1 196 ? 24.746 -17.616 -15.942 1.00 92.38 196 PRO A N 1
ATOM 1468 C CA . PRO A 1 196 ? 26.024 -17.241 -16.562 1.00 92.38 196 PRO A CA 1
ATOM 1469 C C . PRO A 1 196 ? 26.023 -17.163 -18.101 1.00 92.38 196 PRO A C 1
ATOM 1471 O O . PRO A 1 196 ? 27.096 -17.180 -18.706 1.00 92.38 196 PRO A O 1
ATOM 1474 N N . HIS A 1 197 ? 24.868 -17.112 -18.768 1.00 92.19 197 HIS A N 1
ATOM 1475 C CA . HIS A 1 197 ? 24.850 -17.036 -20.231 1.00 92.19 197 HIS A CA 1
ATOM 1476 C C . HIS A 1 197 ? 25.416 -15.705 -20.759 1.00 92.19 197 HIS A C 1
ATOM 1478 O O . HIS A 1 197 ? 25.310 -14.676 -20.085 1.00 92.19 197 HIS A O 1
ATOM 1484 N N . PRO A 1 198 ? 25.995 -15.696 -21.979 1.00 95.12 198 PRO A N 1
ATOM 1485 C CA . PRO A 1 198 ? 26.419 -14.461 -22.627 1.00 95.12 198 PRO A CA 1
ATOM 1486 C C . PRO A 1 198 ? 25.262 -13.459 -22.765 1.00 95.12 198 PRO A C 1
ATOM 1488 O O . PRO A 1 198 ? 24.130 -13.873 -23.033 1.00 95.12 198 PRO A O 1
ATOM 1491 N N . PRO A 1 199 ? 25.527 -12.148 -22.627 1.00 97.25 199 PRO A N 1
ATOM 1492 C CA . PRO A 1 199 ? 24.486 -11.140 -22.740 1.00 97.25 199 PRO A CA 1
ATOM 1493 C C . PRO A 1 199 ? 23.953 -11.021 -24.170 1.00 97.25 199 PRO A C 1
ATOM 1495 O O . PRO A 1 199 ? 24.720 -11.019 -25.135 1.00 97.25 199 PRO A O 1
ATOM 1498 N N . ALA A 1 200 ? 22.644 -10.818 -24.292 1.00 98.25 200 ALA A N 1
ATOM 1499 C CA . ALA A 1 200 ? 22.044 -10.214 -25.472 1.00 98.25 200 ALA A CA 1
ATOM 1500 C C . ALA A 1 200 ? 22.421 -8.726 -25.517 1.00 98.25 200 ALA A C 1
ATOM 1502 O O . ALA A 1 200 ? 22.349 -8.044 -24.493 1.00 98.25 200 ALA A O 1
ATOM 1503 N N . VAL A 1 201 ? 22.830 -8.234 -26.690 1.00 98.56 201 VAL A N 1
ATOM 1504 C CA . VAL A 1 201 ? 23.308 -6.856 -26.876 1.00 98.56 201 VAL A CA 1
ATOM 1505 C C . VAL A 1 201 ? 22.384 -6.098 -27.822 1.00 98.56 201 VAL A C 1
ATOM 1507 O O . VAL A 1 201 ? 22.147 -6.528 -28.951 1.00 98.56 201 VAL A O 1
ATOM 1510 N N . GLY A 1 202 ? 21.888 -4.961 -27.346 1.00 98.31 202 GLY A N 1
ATOM 1511 C CA . GLY A 1 202 ? 20.991 -4.056 -28.049 1.00 98.31 202 GLY A CA 1
ATOM 1512 C C . GLY A 1 202 ? 19.514 -4.489 -28.024 1.00 98.31 202 GLY A C 1
ATOM 1513 O O . GLY A 1 202 ? 19.205 -5.680 -27.882 1.00 98.31 202 GLY A O 1
ATOM 1514 N N . PRO A 1 203 ? 18.572 -3.545 -28.217 1.00 98.38 203 PRO A N 1
ATOM 1515 C CA . PRO A 1 203 ? 17.136 -3.788 -28.056 1.00 98.38 203 PRO A CA 1
ATOM 1516 C C . PRO A 1 203 ? 16.593 -4.952 -28.892 1.00 98.38 203 PRO A C 1
ATOM 1518 O O . PRO A 1 203 ? 15.774 -5.725 -28.407 1.00 98.38 203 PRO A O 1
ATOM 1521 N N . ALA A 1 204 ? 17.082 -5.145 -30.122 1.00 98.31 204 ALA A N 1
ATOM 1522 C CA . ALA A 1 204 ? 16.623 -6.226 -30.999 1.00 98.31 204 ALA A CA 1
ATOM 1523 C C . ALA A 1 204 ? 16.972 -7.632 -30.464 1.00 98.31 204 ALA A C 1
ATOM 1525 O O . ALA A 1 204 ? 16.156 -8.560 -30.544 1.00 98.31 204 ALA A O 1
ATOM 1526 N N . ALA A 1 205 ? 18.166 -7.803 -29.888 1.00 98.25 205 ALA A N 1
ATOM 1527 C CA . ALA A 1 205 ? 18.573 -9.072 -29.292 1.00 98.25 205 ALA A CA 1
ATOM 1528 C C . ALA A 1 205 ? 17.811 -9.330 -27.985 1.00 98.25 205 ALA A C 1
ATOM 1530 O O . ALA A 1 205 ? 17.324 -10.440 -27.762 1.00 98.25 205 ALA A O 1
ATOM 1531 N N . ILE A 1 206 ? 17.646 -8.292 -27.158 1.00 98.62 206 ILE A N 1
ATOM 1532 C CA . ILE A 1 206 ? 16.894 -8.352 -25.897 1.00 98.62 206 ILE A CA 1
ATOM 1533 C C . ILE A 1 206 ? 15.426 -8.706 -26.168 1.00 98.62 206 ILE A C 1
ATOM 1535 O O . ILE A 1 206 ? 14.907 -9.660 -25.585 1.00 98.62 206 ILE A O 1
ATOM 1539 N N . ARG A 1 207 ? 14.788 -8.043 -27.141 1.00 98.44 207 ARG A N 1
ATOM 1540 C CA . ARG A 1 207 ? 13.444 -8.376 -27.639 1.00 98.44 207 ARG A CA 1
ATOM 1541 C C . ARG A 1 207 ? 13.313 -9.860 -27.962 1.00 98.44 207 ARG A C 1
ATOM 1543 O O . ARG A 1 207 ? 12.344 -10.498 -27.570 1.00 98.44 207 ARG A O 1
ATOM 1550 N N . SER A 1 208 ? 14.291 -10.419 -28.673 1.00 97.94 208 SER A N 1
ATOM 1551 C CA . SER A 1 208 ? 14.279 -11.821 -29.112 1.00 97.94 208 SER A CA 1
ATOM 1552 C C . SER A 1 208 ? 14.423 -12.811 -27.949 1.00 97.94 208 SER A C 1
ATOM 1554 O O . SER A 1 208 ? 13.917 -13.932 -28.014 1.00 97.94 208 SER A O 1
ATOM 1556 N N . VAL A 1 209 ? 15.100 -12.422 -26.864 1.00 96.00 209 VAL A N 1
ATOM 1557 C CA . VAL A 1 209 ? 15.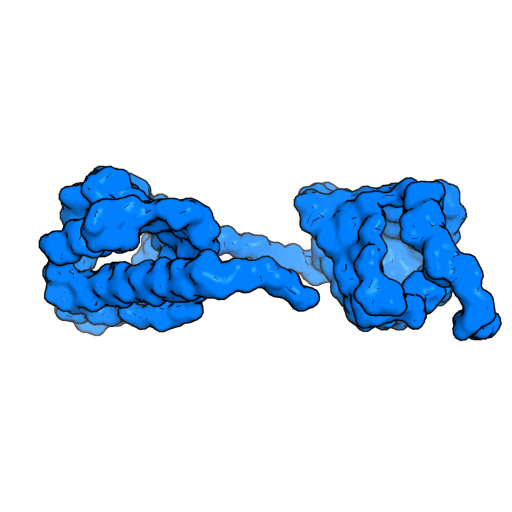121 -13.203 -25.618 1.00 96.00 209 VAL A CA 1
ATOM 1558 C C . VAL A 1 209 ? 13.731 -13.214 -24.989 1.00 96.00 209 VAL A C 1
ATOM 1560 O O . VAL A 1 209 ? 13.169 -14.289 -24.784 1.00 96.00 209 VAL A O 1
ATOM 1563 N N . PHE A 1 210 ? 13.146 -12.040 -24.763 1.00 97.44 210 PHE A N 1
ATOM 1564 C CA . PHE A 1 210 ? 11.846 -11.931 -24.105 1.00 97.44 210 PHE A CA 1
ATOM 1565 C C . PHE A 1 210 ? 10.699 -12.493 -24.945 1.00 97.44 210 PHE A C 1
ATOM 1567 O O . PHE A 1 210 ? 9.841 -13.170 -24.397 1.00 97.44 210 PHE A O 1
ATOM 1574 N N . ALA A 1 211 ? 10.709 -12.353 -26.271 1.00 96.25 211 ALA A N 1
ATOM 1575 C CA . ALA A 1 211 ? 9.694 -12.957 -27.135 1.00 96.25 211 ALA A CA 1
ATOM 1576 C C . ALA A 1 211 ? 9.618 -14.488 -26.966 1.00 96.25 211 ALA A C 1
ATOM 1578 O O . ALA A 1 211 ? 8.528 -15.059 -26.924 1.00 96.25 211 ALA A O 1
ATOM 1579 N N . ARG A 1 212 ? 10.765 -15.164 -26.800 1.00 92.62 212 ARG A N 1
ATOM 1580 C CA . ARG A 1 212 ? 10.812 -16.617 -26.558 1.00 92.62 212 ARG A CA 1
ATOM 1581 C C . ARG A 1 212 ? 10.290 -17.003 -25.175 1.00 92.62 212 ARG A C 1
ATOM 1583 O O . ARG A 1 212 ? 9.625 -18.024 -25.050 1.00 92.62 212 ARG A O 1
ATOM 1590 N N . ILE A 1 213 ? 10.583 -16.194 -24.159 1.00 90.38 213 ILE A N 1
ATOM 1591 C CA . ILE A 1 213 ? 10.129 -16.430 -22.781 1.00 90.38 213 ILE A CA 1
ATOM 1592 C C . ILE A 1 213 ? 8.617 -16.176 -22.669 1.00 90.38 213 ILE A C 1
ATOM 1594 O O . ILE A 1 213 ? 7.865 -17.016 -22.182 1.00 90.38 213 ILE A O 1
ATOM 1598 N N . LEU A 1 214 ? 8.160 -15.023 -23.158 1.00 92.88 214 LEU A N 1
ATOM 1599 C CA . LEU A 1 214 ? 6.816 -14.496 -22.920 1.00 92.88 214 LEU A CA 1
ATOM 1600 C C . LEU A 1 214 ? 5.746 -15.133 -23.813 1.00 92.88 214 LEU A C 1
ATOM 1602 O O . LEU A 1 214 ? 4.597 -15.230 -23.392 1.00 92.88 214 LEU A O 1
ATOM 1606 N N . SER A 1 215 ? 6.100 -15.602 -25.016 1.00 90.88 215 SER A N 1
ATOM 1607 C CA . SER A 1 215 ? 5.141 -16.225 -25.952 1.00 90.88 215 SER A CA 1
ATOM 1608 C C . SER A 1 215 ? 4.464 -17.483 -25.404 1.00 90.88 215 SER A C 1
ATOM 1610 O O . SER A 1 215 ? 3.357 -17.807 -25.824 1.00 90.88 215 SER A O 1
ATOM 1612 N N . ARG A 1 216 ? 5.102 -18.172 -24.453 1.00 85.88 216 ARG A N 1
ATOM 1613 C CA . ARG A 1 216 ? 4.585 -19.398 -23.826 1.00 85.88 216 ARG A CA 1
ATOM 1614 C C . ARG A 1 216 ? 3.772 -19.142 -22.559 1.00 85.88 216 ARG A C 1
ATOM 1616 O O . ARG A 1 216 ? 3.168 -20.068 -22.032 1.00 85.88 216 ARG A O 1
ATOM 1623 N N . CYS A 1 217 ? 3.784 -17.914 -22.053 1.00 91.06 217 CYS A N 1
ATOM 1624 C CA . CYS A 1 217 ? 3.181 -17.582 -20.772 1.00 91.06 217 CYS A CA 1
ATOM 1625 C C . CYS A 1 217 ? 1.775 -17.018 -20.978 1.00 91.06 217 CYS A C 1
ATOM 1627 O O . CYS A 1 217 ? 1.589 -16.079 -21.742 1.00 91.06 217 CYS A O 1
ATOM 1629 N N . GLU A 1 218 ? 0.787 -17.524 -20.249 1.00 93.50 218 GLU A N 1
ATOM 1630 C CA . GLU A 1 218 ? -0.553 -16.928 -20.145 1.00 93.50 218 GLU A CA 1
ATOM 1631 C C . GLU A 1 218 ? -0.532 -15.698 -19.233 1.00 93.50 218 GLU A C 1
ATOM 1633 O O . GLU A 1 218 ? -1.272 -14.734 -19.439 1.00 93.50 218 GLU A O 1
ATOM 1638 N N . ARG A 1 219 ? 0.364 -15.705 -18.247 1.00 93.50 219 ARG A N 1
ATOM 1639 C CA . ARG A 1 219 ? 0.578 -14.619 -17.296 1.00 93.50 219 ARG A CA 1
ATOM 1640 C C . ARG A 1 219 ? 2.024 -14.634 -16.823 1.00 93.50 219 ARG A C 1
ATOM 1642 O O . ARG A 1 219 ? 2.618 -15.701 -16.679 1.00 93.50 219 ARG A O 1
ATOM 1649 N N . VAL A 1 220 ? 2.556 -13.452 -16.546 1.00 93.44 220 VAL A N 1
ATOM 1650 C CA . VAL A 1 220 ? 3.849 -13.260 -15.886 1.00 93.44 220 VAL A CA 1
ATOM 1651 C C . VAL A 1 220 ? 3.639 -12.321 -14.708 1.00 93.44 220 VAL A C 1
ATOM 1653 O O . VAL A 1 220 ? 2.799 -11.423 -14.774 1.00 93.44 220 VAL A O 1
ATOM 1656 N N . ARG A 1 221 ? 4.340 -12.576 -13.606 1.00 94.25 221 ARG A N 1
ATOM 1657 C CA . ARG A 1 221 ? 4.360 -11.707 -12.432 1.00 94.25 221 ARG A CA 1
ATOM 1658 C C . ARG A 1 221 ? 5.697 -11.844 -11.725 1.00 94.25 221 ARG A C 1
ATOM 1660 O O . ARG A 1 221 ? 6.051 -12.949 -11.329 1.00 94.25 221 ARG A O 1
ATOM 1667 N N . TRP A 1 222 ? 6.423 -10.754 -11.550 1.00 96.12 222 TRP A N 1
ATOM 1668 C CA . TRP A 1 222 ? 7.726 -10.752 -10.892 1.00 96.12 222 TRP A CA 1
ATOM 1669 C C . TRP A 1 222 ? 7.587 -10.082 -9.528 1.00 96.12 222 TRP A C 1
ATOM 1671 O O . TRP A 1 222 ? 7.606 -8.859 -9.394 1.00 96.12 222 TRP A O 1
ATOM 1681 N N . ASP A 1 223 ? 7.397 -10.901 -8.492 1.00 87.75 223 ASP A N 1
ATOM 1682 C CA . ASP A 1 223 ? 7.208 -10.406 -7.132 1.00 87.75 223 ASP A CA 1
ATOM 1683 C C . ASP A 1 223 ? 8.540 -9.909 -6.571 1.00 87.75 223 ASP A C 1
ATOM 1685 O O . ASP A 1 223 ? 9.444 -10.692 -6.285 1.00 87.75 223 ASP A O 1
ATOM 1689 N N . VAL A 1 224 ? 8.647 -8.598 -6.378 1.00 92.31 224 VAL A N 1
ATOM 1690 C CA . VAL A 1 224 ? 9.807 -7.980 -5.734 1.00 92.31 224 VAL A CA 1
ATOM 1691 C C . VAL A 1 224 ? 9.756 -8.246 -4.228 1.00 92.31 224 VAL A C 1
ATOM 1693 O O . VAL A 1 224 ? 8.830 -7.806 -3.546 1.00 92.31 224 VAL A O 1
ATOM 1696 N N . VAL A 1 225 ? 10.761 -8.957 -3.717 1.00 89.44 225 VAL A N 1
ATOM 1697 C CA . VAL A 1 225 ? 10.929 -9.286 -2.294 1.00 89.44 225 VAL A CA 1
ATOM 1698 C C . VAL A 1 225 ? 11.618 -8.134 -1.571 1.00 89.44 225 VAL A C 1
ATOM 1700 O O . VAL A 1 225 ? 11.127 -7.652 -0.549 1.00 89.44 225 VAL A O 1
ATOM 1703 N N . SER A 1 226 ? 12.734 -7.657 -2.121 1.00 84.25 226 SER A N 1
ATOM 1704 C CA . SER A 1 226 ? 13.500 -6.547 -1.561 1.00 84.25 226 SER A CA 1
ATOM 1705 C C . SER A 1 226 ? 14.179 -5.724 -2.658 1.00 84.25 226 SER A C 1
ATOM 1707 O O . SER A 1 226 ? 14.398 -6.192 -3.776 1.00 84.25 226 SER A O 1
ATOM 1709 N N . THR A 1 227 ? 14.471 -4.457 -2.350 1.00 92.44 227 THR A N 1
ATOM 1710 C CA . THR A 1 227 ? 15.097 -3.508 -3.281 1.00 92.44 227 THR A CA 1
ATOM 1711 C C . THR A 1 227 ? 16.195 -2.716 -2.590 1.00 92.44 227 THR A C 1
ATOM 1713 O O . THR A 1 227 ? 15.970 -2.192 -1.498 1.00 92.44 227 THR A O 1
ATOM 1716 N N . ALA A 1 228 ? 17.315 -2.515 -3.271 1.00 92.00 228 ALA A N 1
ATOM 1717 C CA . ALA A 1 228 ? 18.312 -1.506 -2.934 1.00 92.00 228 ALA A CA 1
ATOM 1718 C C . ALA A 1 228 ? 18.634 -0.670 -4.177 1.00 92.00 228 ALA A C 1
ATOM 1720 O O . ALA A 1 228 ? 18.580 -1.179 -5.296 1.00 92.00 228 ALA A O 1
ATOM 1721 N N . ALA A 1 229 ? 18.967 0.604 -3.994 1.00 91.38 229 ALA A N 1
ATOM 1722 C CA . ALA A 1 229 ? 19.409 1.479 -5.072 1.00 91.38 229 ALA A CA 1
ATOM 1723 C C . ALA A 1 229 ? 20.525 2.399 -4.578 1.00 91.38 229 ALA A C 1
ATOM 1725 O O . ALA A 1 229 ? 20.470 2.883 -3.448 1.00 91.38 229 ALA A O 1
ATOM 1726 N N . ASP A 1 230 ? 21.510 2.632 -5.438 1.00 90.12 230 ASP A N 1
ATOM 1727 C CA . ASP A 1 230 ? 22.619 3.555 -5.213 1.00 90.12 230 ASP A CA 1
ATOM 1728 C C . ASP A 1 230 ? 22.993 4.207 -6.549 1.00 90.12 230 ASP A C 1
ATOM 1730 O O . ASP A 1 230 ? 23.345 3.518 -7.509 1.00 90.12 230 ASP A O 1
ATOM 1734 N N . GLY A 1 231 ? 22.845 5.531 -6.631 1.00 89.62 231 GLY A N 1
ATOM 1735 C CA . GLY A 1 231 ? 23.059 6.295 -7.860 1.00 89.62 231 GLY A CA 1
ATOM 1736 C C . GLY A 1 231 ? 22.236 5.784 -9.051 1.00 89.62 231 GLY A C 1
ATOM 1737 O O . GLY A 1 231 ? 21.005 5.843 -9.058 1.00 89.62 231 GLY A O 1
ATOM 1738 N N . ASP A 1 232 ? 22.941 5.309 -10.075 1.00 93.94 232 ASP A N 1
ATOM 1739 C CA . ASP A 1 232 ? 22.408 4.782 -11.333 1.00 93.94 232 ASP A CA 1
ATOM 1740 C C . ASP A 1 232 ? 22.162 3.261 -11.306 1.00 93.94 232 ASP A C 1
ATOM 1742 O O . ASP A 1 232 ? 21.791 2.670 -12.325 1.00 93.94 232 ASP A O 1
ATOM 1746 N N . ARG A 1 233 ? 2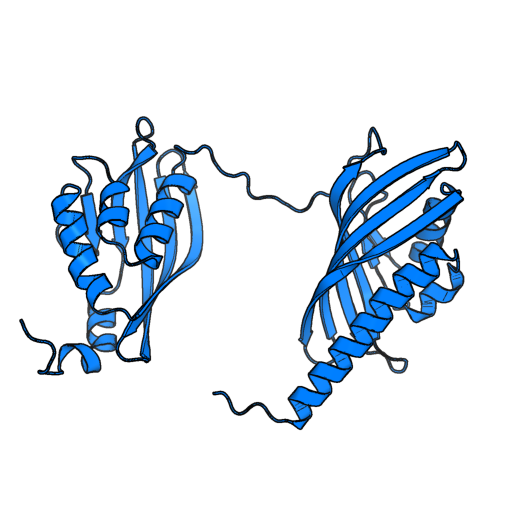2.336 2.612 -10.146 1.00 96.81 233 ARG A N 1
ATOM 1747 C CA . ARG A 1 233 ? 22.203 1.162 -9.979 1.00 96.81 233 ARG A CA 1
ATOM 1748 C C . ARG A 1 233 ? 21.117 0.758 -9.000 1.00 96.81 233 ARG A C 1
ATOM 1750 O O . ARG A 1 233 ? 20.849 1.439 -8.013 1.00 96.81 233 ARG A O 1
ATOM 1757 N N . ALA A 1 234 ? 20.515 -0.396 -9.270 1.00 96.88 234 ALA A N 1
ATOM 1758 C CA . ALA A 1 234 ? 19.562 -1.036 -8.375 1.00 96.88 234 ALA A CA 1
ATOM 1759 C C . ALA A 1 234 ? 19.767 -2.552 -8.312 1.00 96.88 234 ALA A C 1
ATOM 1761 O O . ALA A 1 234 ? 20.206 -3.177 -9.279 1.00 96.88 234 ALA A O 1
ATOM 1762 N N . TRP A 1 235 ? 19.404 -3.127 -7.170 1.00 98.25 235 TRP A N 1
ATOM 1763 C CA . TRP A 1 235 ? 19.415 -4.556 -6.882 1.00 98.25 235 TRP A CA 1
ATOM 1764 C C . TRP A 1 235 ? 18.035 -4.962 -6.407 1.00 98.25 235 TRP A C 1
ATOM 1766 O O . TRP A 1 235 ? 17.500 -4.355 -5.476 1.00 98.25 235 TRP A O 1
ATOM 1776 N N . LEU A 1 236 ? 17.453 -5.957 -7.064 1.00 97.94 236 LEU A N 1
ATOM 1777 C CA . LEU A 1 236 ? 16.147 -6.485 -6.707 1.00 97.94 236 LEU A CA 1
ATOM 1778 C C . LEU A 1 236 ? 16.269 -7.976 -6.440 1.00 97.94 236 LEU A C 1
ATOM 1780 O O . LEU A 1 236 ? 16.608 -8.736 -7.347 1.00 97.94 236 LEU A O 1
ATOM 1784 N N . GLU A 1 237 ? 15.907 -8.381 -5.232 1.00 97.94 237 GLU A N 1
ATOM 1785 C CA . GLU A 1 237 ? 15.564 -9.765 -4.932 1.00 97.94 237 GLU A CA 1
ATOM 1786 C C . GLU A 1 237 ? 14.117 -10.000 -5.370 1.00 97.94 237 GLU A C 1
ATOM 1788 O O . GLU A 1 237 ? 13.223 -9.218 -5.025 1.00 97.94 237 GLU A O 1
ATOM 1793 N N . ARG A 1 238 ? 13.876 -11.049 -6.156 1.00 97.94 238 ARG A N 1
ATOM 1794 C CA . ARG A 1 238 ? 12.572 -11.335 -6.753 1.00 97.94 238 ARG A CA 1
ATOM 1795 C C . ARG A 1 238 ? 12.232 -12.819 -6.723 1.00 97.94 238 ARG A C 1
ATOM 1797 O O . ARG A 1 238 ? 13.109 -13.683 -6.711 1.00 97.94 238 ARG A O 1
ATOM 1804 N N . VAL A 1 239 ? 10.933 -13.091 -6.796 1.00 96.94 239 VAL A N 1
ATOM 1805 C CA . VAL A 1 239 ? 10.387 -14.378 -7.229 1.00 96.94 239 VAL A CA 1
ATOM 1806 C C . VAL A 1 239 ? 9.670 -14.155 -8.556 1.00 96.94 239 VAL A C 1
ATOM 1808 O O . VAL A 1 239 ? 8.596 -13.550 -8.603 1.00 96.94 239 VAL A O 1
ATOM 1811 N N . ASP A 1 240 ? 10.266 -14.649 -9.634 1.00 97.62 240 ASP A N 1
ATOM 1812 C CA . ASP A 1 240 ? 9.741 -14.502 -10.986 1.00 97.62 240 ASP A CA 1
ATOM 1813 C C . ASP A 1 240 ? 8.774 -15.656 -11.273 1.00 97.62 240 ASP A C 1
ATOM 1815 O O . ASP A 1 240 ? 9.172 -16.823 -11.310 1.00 97.62 240 ASP A O 1
ATOM 1819 N N . ARG A 1 241 ? 7.486 -15.338 -11.441 1.00 97.25 241 ARG A N 1
ATOM 1820 C CA . ARG A 1 241 ? 6.396 -16.300 -11.644 1.00 97.25 241 ARG A CA 1
ATOM 1821 C C . ARG A 1 241 ? 5.863 -16.249 -13.069 1.00 97.25 241 ARG A C 1
ATOM 1823 O O . ARG A 1 241 ? 5.590 -15.180 -13.621 1.00 97.25 241 ARG A O 1
ATOM 1830 N N . PHE A 1 242 ? 5.636 -17.427 -13.628 1.00 95.62 242 PHE A N 1
ATOM 1831 C CA . PHE A 1 242 ? 5.172 -17.657 -14.987 1.00 95.62 242 PHE A CA 1
ATOM 1832 C C . PHE A 1 242 ? 4.020 -18.663 -14.951 1.00 95.62 242 PHE A C 1
ATOM 1834 O O . PHE A 1 242 ? 4.127 -19.704 -14.310 1.00 95.62 242 PHE A O 1
ATOM 1841 N N . TRP A 1 243 ? 2.922 -18.376 -15.648 1.00 94.69 243 TRP A N 1
ATOM 1842 C CA . TRP A 1 243 ? 1.821 -19.325 -15.829 1.00 94.69 243 TRP A CA 1
ATOM 1843 C C . TRP A 1 243 ? 1.873 -19.890 -17.240 1.00 94.69 243 TRP A C 1
ATOM 1845 O O . TRP A 1 243 ? 1.791 -19.125 -18.201 1.00 94.69 243 TRP A O 1
ATOM 1855 N N . ILE A 1 244 ? 2.022 -21.207 -17.358 1.00 92.75 244 ILE A N 1
ATOM 1856 C CA . ILE A 1 244 ? 2.152 -21.920 -18.630 1.00 92.75 244 ILE A CA 1
ATOM 1857 C C . ILE A 1 244 ? 1.234 -23.141 -18.589 1.00 92.75 244 ILE A C 1
ATOM 1859 O O . ILE A 1 244 ? 1.337 -23.965 -17.680 1.00 92.75 244 ILE A O 1
ATOM 1863 N N . GLY A 1 245 ? 0.323 -23.262 -19.555 1.00 88.69 245 GLY A N 1
ATOM 1864 C CA . GLY A 1 245 ? -0.619 -24.380 -19.618 1.00 88.69 245 GLY A CA 1
ATOM 1865 C C . GLY A 1 245 ? -1.531 -24.461 -18.390 1.00 88.69 245 GLY A C 1
ATOM 1866 O O . GLY A 1 245 ? -1.809 -25.559 -17.909 1.00 88.69 245 GLY A O 1
ATOM 1867 N N . GLY A 1 246 ? -1.944 -23.316 -17.837 1.00 88.12 246 GLY A N 1
ATOM 1868 C CA . GLY A 1 246 ? -2.777 -23.224 -16.635 1.00 88.12 246 GLY A CA 1
ATOM 1869 C C . GLY A 1 246 ? -2.071 -23.523 -15.306 1.00 88.12 246 GLY A C 1
ATOM 1870 O O . GLY A 1 246 ? -2.726 -23.490 -14.262 1.00 88.12 246 GLY A O 1
ATOM 1871 N N . ARG A 1 247 ? -0.758 -23.798 -15.305 1.00 92.19 247 ARG A N 1
ATOM 1872 C CA . ARG A 1 247 ? 0.040 -24.076 -14.099 1.00 92.19 247 ARG A CA 1
ATOM 1873 C C . ARG A 1 247 ? 1.048 -22.964 -13.823 1.00 92.19 247 ARG A C 1
ATOM 1875 O O . ARG A 1 247 ? 1.632 -22.406 -14.746 1.00 92.19 247 ARG A O 1
ATOM 1882 N N . GLU A 1 248 ? 1.258 -22.660 -12.545 1.00 94.38 248 GLU A N 1
ATOM 1883 C CA . GLU A 1 248 ? 2.280 -21.716 -12.087 1.00 94.38 248 GLU A CA 1
ATOM 1884 C C . GLU A 1 248 ? 3.655 -22.386 -11.950 1.00 94.38 248 GLU A C 1
ATOM 1886 O O . GLU A 1 248 ? 3.782 -23.463 -11.363 1.00 94.38 248 GLU A O 1
ATOM 1891 N N . TYR A 1 249 ? 4.679 -21.685 -12.427 1.00 95.06 249 TYR A N 1
ATOM 1892 C CA . TYR A 1 249 ? 6.094 -21.974 -12.246 1.00 95.06 249 TYR A CA 1
ATOM 1893 C C . TYR A 1 249 ? 6.775 -20.727 -11.691 1.00 95.06 249 TYR A C 1
ATOM 1895 O O . TYR A 1 249 ? 6.511 -19.620 -12.154 1.00 95.06 249 TYR A O 1
ATOM 1903 N N . ALA A 1 250 ? 7.660 -20.892 -10.715 1.00 96.25 250 ALA A N 1
ATOM 1904 C CA . ALA A 1 250 ? 8.352 -19.779 -10.079 1.00 96.25 250 ALA A CA 1
ATOM 1905 C C . ALA A 1 250 ? 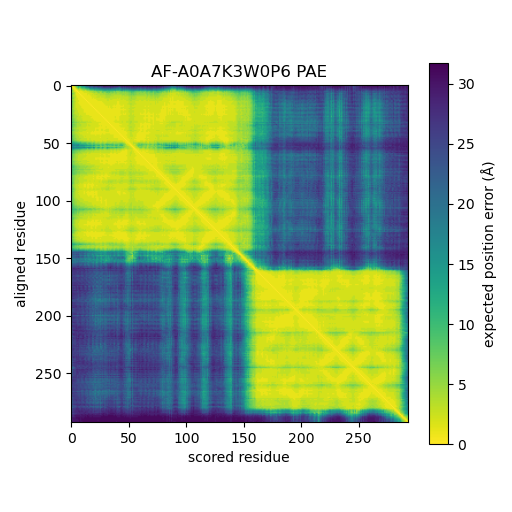9.848 -20.064 -9.959 1.00 96.25 250 ALA A C 1
ATOM 1907 O O . ALA A 1 250 ? 10.246 -21.229 -9.843 1.00 96.25 250 ALA A O 1
ATOM 1908 N N . ILE A 1 251 ? 10.665 -19.014 -9.958 1.00 97.06 251 ILE A N 1
ATOM 1909 C CA . ILE A 1 251 ? 12.102 -19.093 -9.695 1.00 97.06 251 ILE A CA 1
ATOM 1910 C C . ILE A 1 251 ? 12.591 -17.863 -8.933 1.00 97.06 251 ILE A C 1
ATOM 1912 O O . ILE A 1 251 ? 12.168 -16.736 -9.184 1.00 97.06 251 ILE A O 1
ATOM 1916 N N . GLU A 1 252 ? 13.478 -18.096 -7.980 1.00 98.06 252 GLU A N 1
ATOM 1917 C CA . GLU A 1 252 ? 14.176 -17.069 -7.228 1.00 98.06 252 GLU A CA 1
ATOM 1918 C C . GLU A 1 252 ? 15.240 -16.407 -8.116 1.00 98.06 252 GLU A C 1
ATOM 1920 O O . GLU A 1 252 ? 16.048 -17.086 -8.756 1.00 98.06 252 GLU A O 1
ATOM 1925 N N . CYS A 1 253 ? 15.240 -15.075 -8.161 1.00 97.88 253 CYS A N 1
ATOM 1926 C CA . CYS A 1 253 ? 16.147 -14.297 -8.996 1.00 97.88 253 CYS A CA 1
ATOM 1927 C C . CYS A 1 253 ? 16.650 -13.060 -8.251 1.00 97.88 253 CYS A C 1
ATOM 1929 O O . CYS A 1 253 ? 15.886 -12.367 -7.583 1.00 97.88 253 CYS A O 1
ATOM 1931 N N . ASN A 1 254 ? 17.933 -12.740 -8.413 1.00 98.31 254 ASN A N 1
ATOM 1932 C CA . ASN A 1 254 ? 18.481 -11.454 -8.000 1.00 98.31 254 ASN A CA 1
ATOM 1933 C C . ASN A 1 254 ? 18.921 -10.649 -9.231 1.00 98.31 254 ASN A C 1
ATOM 1935 O O . ASN A 1 254 ? 19.930 -10.970 -9.861 1.00 98.31 254 ASN A O 1
ATOM 1939 N N . GLY A 1 255 ? 18.183 -9.589 -9.557 1.00 98.25 255 GLY A N 1
ATOM 1940 C CA . GLY A 1 255 ? 18.481 -8.696 -10.675 1.00 98.25 255 GLY A CA 1
ATOM 1941 C C . GLY A 1 255 ? 19.378 -7.532 -10.269 1.00 98.25 255 GLY A C 1
ATOM 1942 O O . GLY A 1 255 ? 19.128 -6.875 -9.260 1.00 98.25 255 GLY A O 1
ATOM 1943 N N . VAL A 1 256 ? 20.391 -7.239 -11.081 1.00 98.38 256 VAL A N 1
ATOM 1944 C CA . VAL A 1 256 ? 21.232 -6.040 -10.974 1.00 98.38 256 VAL A CA 1
ATOM 1945 C C . VAL A 1 256 ? 21.023 -5.179 -12.208 1.00 98.38 256 VAL A C 1
ATOM 1947 O O . VAL A 1 256 ? 21.269 -5.629 -13.327 1.00 98.38 256 VAL A O 1
ATOM 1950 N N . TYR A 1 257 ? 20.620 -3.933 -11.993 1.00 98.44 257 TYR A N 1
ATOM 1951 C CA . TYR A 1 257 ? 20.225 -2.989 -13.031 1.00 98.44 257 TYR A CA 1
ATOM 1952 C C . TYR A 1 257 ? 21.170 -1.797 -13.027 1.00 98.44 257 TYR A C 1
ATOM 1954 O O . TYR A 1 257 ? 21.569 -1.319 -11.967 1.00 98.44 257 TYR A O 1
ATOM 1962 N N . THR A 1 258 ? 21.531 -1.309 -14.207 1.00 97.75 258 THR A N 1
ATOM 1963 C CA . THR A 1 258 ? 22.252 -0.048 -14.404 1.00 97.75 258 THR A CA 1
ATOM 1964 C C . THR A 1 258 ? 21.477 0.792 -15.407 1.00 97.75 258 THR A C 1
ATOM 1966 O O . THR A 1 258 ? 21.114 0.300 -16.478 1.00 97.75 258 THR A O 1
ATOM 1969 N N . VAL A 1 259 ? 21.199 2.042 -15.048 1.00 95.94 259 VAL A N 1
ATOM 1970 C CA . VAL A 1 259 ? 20.475 3.002 -15.882 1.00 95.94 259 VAL A CA 1
ATOM 1971 C C . VAL A 1 259 ? 21.453 4.000 -16.490 1.00 95.94 259 VAL A C 1
ATOM 1973 O O . VAL A 1 259 ? 22.402 4.414 -15.836 1.00 95.94 259 VAL A O 1
ATOM 1976 N N . ASP A 1 260 ? 21.215 4.416 -17.727 1.00 94.00 260 ASP A N 1
ATOM 1977 C CA . ASP A 1 260 ? 21.840 5.622 -18.255 1.00 94.00 260 ASP A CA 1
ATOM 1978 C C . ASP A 1 260 ? 21.096 6.846 -17.687 1.00 94.00 260 ASP A C 1
ATOM 1980 O O . ASP A 1 260 ? 19.911 7.024 -17.986 1.00 94.00 260 ASP A O 1
ATOM 1984 N N . PRO A 1 261 ? 21.741 7.705 -16.877 1.00 87.25 261 PRO A N 1
ATOM 1985 C CA . PRO A 1 261 ? 21.076 8.849 -16.259 1.00 87.25 261 PRO A CA 1
ATOM 1986 C C . PRO A 1 261 ? 20.630 9.914 -17.272 1.00 87.25 261 PRO A C 1
ATOM 1988 O O . PRO A 1 261 ? 19.754 10.714 -16.946 1.00 87.25 261 PRO A O 1
ATOM 1991 N N . ALA A 1 262 ? 21.205 9.946 -18.482 1.00 88.38 262 ALA A N 1
ATOM 1992 C CA . ALA A 1 262 ? 20.837 10.926 -19.502 1.00 88.38 262 ALA A CA 1
ATOM 1993 C C . ALA A 1 262 ? 19.507 10.574 -20.184 1.00 88.38 262 ALA A C 1
ATOM 1995 O O . ALA A 1 262 ? 18.643 11.438 -20.344 1.00 88.38 262 ALA A O 1
ATOM 1996 N N . SER A 1 263 ? 19.329 9.310 -20.574 1.00 91.31 263 SER A N 1
ATOM 1997 C CA . SER A 1 263 ? 18.095 8.831 -21.212 1.00 91.31 263 SER A CA 1
ATOM 1998 C C . SER A 1 263 ? 17.057 8.296 -20.222 1.00 91.31 263 SER A C 1
ATOM 2000 O O . SER A 1 263 ? 15.871 8.220 -20.544 1.00 91.31 263 SER A O 1
ATOM 2002 N N . GLY A 1 264 ? 17.487 7.896 -19.024 1.00 92.44 264 GLY A N 1
ATOM 2003 C CA . GLY A 1 264 ? 16.676 7.153 -18.066 1.00 92.44 264 GLY A CA 1
ATOM 2004 C C . GLY A 1 264 ? 16.385 5.712 -18.497 1.00 92.44 264 GLY A C 1
ATOM 2005 O O . GLY A 1 264 ? 15.521 5.085 -17.886 1.00 92.44 264 GLY A O 1
ATOM 2006 N N . LEU A 1 265 ? 17.038 5.189 -19.542 1.00 96.50 265 LEU A N 1
ATOM 2007 C CA . LEU A 1 265 ? 16.873 3.819 -20.044 1.00 96.50 265 LEU A CA 1
ATOM 2008 C C . LEU A 1 265 ? 17.888 2.862 -19.411 1.00 96.50 265 LEU A C 1
ATOM 2010 O O . LEU A 1 265 ? 18.944 3.271 -18.939 1.00 96.50 265 LEU A O 1
ATOM 2014 N N . LEU A 1 266 ? 17.582 1.567 -19.408 1.00 98.19 266 LEU A N 1
ATOM 2015 C CA . LEU A 1 266 ? 18.480 0.537 -18.894 1.00 98.19 266 LEU A CA 1
ATOM 2016 C C . LEU A 1 266 ? 19.673 0.350 -19.838 1.00 98.19 266 LEU A C 1
ATOM 2018 O O . LEU A 1 266 ? 19.500 0.005 -21.006 1.00 98.19 266 LEU A O 1
ATOM 2022 N N . ALA A 1 267 ? 20.880 0.541 -19.312 1.00 97.94 267 ALA A N 1
ATOM 2023 C CA . ALA A 1 267 ? 22.131 0.251 -20.008 1.00 97.94 267 ALA A CA 1
ATOM 2024 C C . ALA A 1 267 ? 22.572 -1.204 -19.774 1.00 97.94 267 ALA A C 1
ATOM 2026 O O . ALA A 1 267 ? 23.155 -1.846 -20.647 1.00 97.94 267 ALA A O 1
ATOM 2027 N N . GLU A 1 268 ? 22.274 -1.766 -18.600 1.00 98.38 268 GLU A N 1
ATOM 2028 C CA . GLU A 1 268 ? 22.625 -3.150 -18.296 1.00 98.38 268 GLU A CA 1
ATOM 2029 C C . GLU A 1 268 ? 21.661 -3.791 -17.300 1.00 98.38 268 GLU A C 1
ATOM 2031 O O . GLU A 1 268 ? 21.267 -3.176 -16.308 1.00 98.38 268 GLU A O 1
ATOM 2036 N N . VAL A 1 269 ? 21.322 -5.055 -17.547 1.00 98.56 269 VAL A N 1
ATOM 2037 C CA . VAL A 1 269 ? 20.562 -5.912 -16.636 1.00 98.56 269 VAL A CA 1
ATOM 2038 C C . VAL A 1 269 ? 21.223 -7.283 -16.558 1.00 98.56 269 VAL A C 1
ATOM 2040 O O . VAL A 1 269 ? 21.470 -7.935 -17.575 1.00 98.56 269 VAL A O 1
ATOM 2043 N N . ARG A 1 270 ? 21.495 -7.732 -15.334 1.00 98.50 270 ARG A N 1
ATOM 2044 C CA . ARG A 1 270 ? 21.987 -9.081 -15.036 1.00 98.50 270 ARG A CA 1
ATOM 2045 C C . ARG A 1 270 ? 21.053 -9.740 -14.041 1.00 98.50 270 ARG A C 1
ATOM 2047 O O . ARG A 1 270 ? 20.997 -9.312 -12.892 1.00 98.50 270 ARG A O 1
ATOM 2054 N N . ASP A 1 271 ? 20.374 -10.785 -14.473 1.00 98.25 271 ASP A N 1
ATOM 2055 C CA . ASP A 1 271 ? 19.567 -11.638 -13.614 1.00 98.25 271 ASP A CA 1
ATOM 2056 C C . ASP A 1 271 ? 20.417 -12.834 -13.165 1.00 98.25 271 ASP A C 1
ATOM 2058 O O . ASP A 1 271 ? 20.891 -13.630 -13.980 1.00 98.25 271 ASP A O 1
ATOM 2062 N N . TYR A 1 272 ? 20.658 -12.930 -11.858 1.00 98.12 272 TYR A N 1
ATOM 2063 C CA . TYR A 1 272 ? 21.304 -14.079 -11.229 1.00 98.12 272 TYR A CA 1
ATOM 2064 C C . TYR A 1 272 ? 20.220 -15.061 -10.810 1.00 98.12 272 TYR A C 1
ATOM 2066 O O . TYR A 1 272 ? 19.465 -14.802 -9.873 1.00 98.12 272 TYR A O 1
ATOM 2074 N N . VAL A 1 273 ? 20.154 -16.178 -11.525 1.00 95.00 273 VAL A N 1
ATOM 2075 C CA . VAL A 1 273 ? 19.100 -17.180 -11.400 1.00 95.00 273 VAL A CA 1
ATOM 2076 C C . VAL A 1 273 ? 19.706 -18.573 -11.553 1.00 95.00 273 VAL A C 1
ATOM 2078 O O . VAL A 1 273 ? 20.597 -18.788 -12.378 1.00 95.00 273 VAL A O 1
ATOM 2081 N N . ASP A 1 274 ? 19.234 -19.540 -10.766 1.00 95.75 274 ASP A N 1
ATOM 2082 C CA . ASP A 1 274 ? 19.637 -20.933 -10.946 1.00 95.75 274 ASP A CA 1
ATOM 2083 C C . ASP A 1 274 ? 18.898 -21.548 -12.142 1.00 95.75 274 ASP A C 1
ATOM 2085 O O . ASP A 1 274 ? 17.797 -22.096 -12.045 1.00 95.75 274 ASP A O 1
ATOM 2089 N N . LEU A 1 275 ? 19.542 -21.463 -13.303 1.00 91.00 275 LEU A N 1
ATOM 2090 C CA . LEU A 1 275 ? 19.008 -21.985 -14.555 1.00 91.00 275 LEU A CA 1
ATOM 2091 C C . LEU A 1 275 ? 18.940 -23.516 -14.601 1.00 91.00 275 LEU A C 1
ATOM 2093 O O . LEU A 1 275 ? 18.267 -24.052 -15.482 1.00 91.00 275 LEU A O 1
ATOM 2097 N N . ALA A 1 276 ? 19.661 -24.240 -13.740 1.00 91.44 276 ALA A N 1
ATOM 2098 C CA . ALA A 1 276 ? 19.525 -25.693 -13.643 1.00 91.44 276 ALA A CA 1
ATOM 2099 C C . ALA A 1 276 ? 18.226 -26.042 -12.910 1.00 91.44 276 ALA A C 1
ATOM 2101 O O . ALA A 1 276 ? 17.391 -26.748 -13.475 1.00 91.44 276 ALA A O 1
ATOM 2102 N N . THR A 1 277 ? 18.009 -25.432 -11.742 1.00 92.75 277 THR A N 1
ATOM 2103 C CA . THR A 1 277 ? 16.751 -25.541 -10.989 1.00 92.75 277 THR A CA 1
ATOM 2104 C C . THR A 1 277 ? 15.554 -25.112 -11.840 1.00 92.75 277 THR A C 1
ATOM 2106 O O . THR A 1 277 ? 14.526 -25.787 -11.858 1.00 92.75 277 THR A O 1
ATOM 2109 N N . TRP A 1 278 ? 15.677 -24.026 -12.610 1.00 92.88 278 TRP A N 1
ATOM 2110 C CA . TRP A 1 278 ? 14.594 -23.582 -13.492 1.00 92.88 278 TRP A CA 1
ATOM 2111 C C . TRP A 1 278 ? 14.238 -24.607 -14.576 1.00 92.88 278 TRP A C 1
ATOM 2113 O O . TRP A 1 278 ? 13.061 -24.881 -14.806 1.00 92.88 278 TRP A O 1
ATOM 2123 N N . ARG A 1 279 ? 15.245 -25.211 -15.220 1.00 89.50 279 ARG A N 1
ATOM 2124 C CA . ARG A 1 279 ? 15.032 -26.253 -16.238 1.00 89.50 279 ARG A CA 1
ATOM 2125 C C . ARG A 1 279 ? 14.369 -27.498 -15.658 1.00 89.50 279 ARG A C 1
ATOM 2127 O O . ARG A 1 279 ? 13.477 -28.037 -16.300 1.00 89.50 279 ARG A O 1
ATOM 2134 N N . GLU A 1 280 ? 14.768 -27.920 -14.461 1.00 91.44 280 GLU A N 1
ATOM 2135 C CA . GLU A 1 280 ? 14.131 -29.036 -13.754 1.00 91.44 280 GLU A CA 1
ATOM 2136 C C . GLU A 1 280 ? 12.657 -28.735 -13.453 1.00 91.44 280 GLU A C 1
ATOM 2138 O O . GLU A 1 280 ? 11.784 -29.546 -13.764 1.00 91.44 280 GLU A O 1
ATOM 2143 N N . ARG A 1 281 ? 12.359 -27.534 -12.932 1.00 91.50 281 ARG A N 1
ATOM 2144 C CA . ARG A 1 281 ? 10.982 -27.094 -12.647 1.00 91.50 281 ARG A CA 1
ATOM 2145 C C . ARG A 1 281 ? 10.107 -27.053 -13.902 1.00 91.50 281 ARG A C 1
ATOM 2147 O O . ARG A 1 281 ? 8.916 -27.308 -13.786 1.00 91.50 281 ARG A O 1
ATOM 2154 N N . LEU A 1 282 ? 10.683 -26.750 -15.067 1.00 86.25 282 LEU A N 1
ATOM 2155 C CA . LEU A 1 282 ? 9.988 -26.693 -16.358 1.00 86.25 282 LEU A CA 1
ATOM 2156 C C . LEU A 1 282 ? 9.948 -28.026 -17.131 1.00 86.25 282 LEU A C 1
ATOM 2158 O O . LEU A 1 282 ? 9.430 -28.043 -18.251 1.00 86.25 282 LEU A O 1
ATOM 2162 N N . GLY A 1 283 ? 10.501 -29.123 -16.602 1.00 77.31 283 GLY A N 1
ATOM 2163 C CA . GLY A 1 283 ? 10.664 -30.378 -17.353 1.00 77.31 283 GLY A CA 1
ATOM 2164 C C . GLY A 1 283 ? 9.368 -30.909 -17.982 1.00 77.31 283 GLY A C 1
ATOM 2165 O O . GLY A 1 283 ? 9.359 -31.333 -19.133 1.00 77.31 283 GLY A O 1
ATOM 2166 N N . ASP A 1 284 ? 8.232 -30.773 -17.294 1.00 71.12 284 ASP A N 1
ATOM 2167 C CA . ASP A 1 284 ? 6.917 -31.213 -17.783 1.00 71.12 284 ASP A CA 1
ATOM 2168 C C . ASP A 1 284 ? 6.345 -30.370 -18.942 1.00 71.12 284 ASP A C 1
ATOM 2170 O O . ASP A 1 284 ? 5.435 -30.819 -19.647 1.00 71.12 284 ASP A O 1
ATOM 2174 N N . VAL A 1 285 ? 6.882 -29.165 -19.151 1.00 71.12 285 VAL A N 1
ATOM 2175 C CA . VAL A 1 285 ? 6.496 -28.219 -20.211 1.00 71.12 285 VAL A CA 1
ATOM 2176 C C . VAL A 1 285 ? 7.467 -28.265 -21.388 1.00 71.12 285 VAL A C 1
ATOM 2178 O O . VAL A 1 285 ? 7.047 -28.083 -22.530 1.00 71.12 285 VAL A O 1
ATOM 2181 N N . LEU A 1 286 ? 8.759 -28.497 -21.135 1.00 60.88 286 LEU A N 1
ATOM 2182 C CA . LEU A 1 286 ? 9.787 -28.549 -22.179 1.00 60.88 286 LEU A CA 1
ATOM 2183 C C . LEU A 1 286 ? 9.736 -29.846 -23.005 1.00 60.88 286 LEU A C 1
ATOM 2185 O O . LEU A 1 286 ? 10.086 -29.805 -24.182 1.00 60.88 286 LEU A O 1
ATOM 2189 N N . ASP A 1 287 ? 9.240 -30.946 -22.430 1.00 53.97 287 ASP A N 1
ATOM 2190 C CA . ASP A 1 287 ? 9.224 -32.276 -23.061 1.00 53.97 287 ASP A CA 1
ATOM 2191 C C . ASP A 1 287 ? 7.930 -32.608 -23.843 1.00 53.97 287 ASP A C 1
ATOM 2193 O O . ASP A 1 287 ? 7.775 -33.727 -24.337 1.00 53.97 287 ASP A O 1
ATOM 2197 N N . ARG A 1 288 ? 6.975 -31.672 -23.991 1.00 51.06 288 ARG A N 1
ATOM 2198 C CA . ARG A 1 288 ? 5.748 -31.912 -24.783 1.00 51.06 288 ARG A CA 1
ATOM 2199 C C . ARG A 1 288 ? 5.962 -31.606 -26.280 1.00 51.06 288 ARG A C 1
ATOM 2201 O O . ARG A 1 288 ? 6.236 -30.454 -26.613 1.00 51.06 288 ARG A O 1
ATOM 2208 N N . PRO A 1 289 ? 5.762 -32.581 -27.194 1.00 41.06 289 PRO A N 1
ATOM 2209 C CA . PRO A 1 289 ? 6.075 -32.432 -28.621 1.00 41.06 289 PRO A CA 1
ATOM 2210 C C . PRO A 1 289 ? 5.118 -31.552 -29.456 1.00 41.06 289 PRO A C 1
ATOM 2212 O O . PRO A 1 289 ? 5.398 -31.334 -30.631 1.00 41.06 289 PRO A O 1
ATOM 2215 N N . ASP A 1 290 ? 4.033 -31.007 -28.892 1.00 38.81 290 ASP A N 1
ATOM 2216 C CA . ASP A 1 290 ? 2.960 -30.340 -29.664 1.00 38.81 290 ASP A CA 1
ATOM 2217 C C . ASP A 1 290 ? 3.001 -28.794 -29.677 1.00 38.81 290 ASP A C 1
ATOM 2219 O O . ASP A 1 290 ? 1.991 -28.138 -29.930 1.00 38.81 290 ASP A O 1
ATOM 2223 N N . ALA A 1 291 ? 4.160 -28.171 -29.459 1.00 32.44 291 ALA A N 1
ATOM 2224 C CA . ALA A 1 291 ? 4.338 -26.725 -29.654 1.00 32.44 291 ALA A CA 1
ATOM 2225 C C . ALA A 1 291 ? 5.381 -26.466 -30.759 1.00 32.44 291 ALA A C 1
ATOM 2227 O O . ALA A 1 291 ? 6.567 -26.308 -30.482 1.00 32.44 291 ALA A O 1
ATOM 2228 N N . ALA A 1 292 ? 4.929 -26.517 -32.015 1.00 26.77 292 ALA A N 1
ATOM 2229 C CA . ALA A 1 292 ? 5.753 -26.534 -33.231 1.00 26.77 292 ALA A CA 1
ATOM 2230 C C . ALA A 1 292 ? 6.399 -25.170 -33.601 1.00 26.77 292 ALA A C 1
ATOM 2232 O O . ALA A 1 292 ? 5.938 -24.127 -33.133 1.00 26.77 292 ALA A O 1
ATOM 2233 N N . PRO A 1 293 ? 7.341 -25.190 -34.566 1.00 33.50 293 PRO A N 1
ATOM 2234 C CA . PRO A 1 293 ? 8.790 -24.991 -34.427 1.00 33.50 293 PRO A CA 1
ATOM 2235 C C . PRO A 1 293 ? 9.264 -23.538 -34.228 1.00 33.50 293 PRO A C 1
ATOM 2237 O O . PRO A 1 293 ? 8.616 -22.602 -34.747 1.00 33.50 293 PRO A O 1
#

Nearest PDB structures (foldseek):
  7xee-assembly1_A  TM=7.999E-01  e=2.453E-09  Rhodococcus erythropolis
  1nww-assembly1_A  TM=7.844E-01  e=1.579E-09  Rhodococcus erythropolis
  5jpu-assembly1_B  TM=8.576E-01  e=1.428E-08  Rhodococcus erythropolis
  7vwm-assembly2_C  TM=7.718E-01  e=4.748E-09  Rhodococcus erythropolis
  5cf2-assembly1_B  TM=7.265E-01  e=1.863E-09  Rhodococcus erythropolis

pLDDT: mean 90.67, std 13.31, range [26.77, 98.88]

Organism: NCBI:txid1564158